Protein AF-0000000084721283 (afdb_homodimer)

Sequence (376 aa):
MDTRGAIIDHAVRLFAARGYDAIGVQEICEAAGITKPTLYHHFGNKRGLFEALIQERCQPFLETLRRAADYAGDLPRSLQQVTLAYFEFARREPILYRLLLMFWFMRPSDEAFQRVADFNEKQHQFLVEMFREAQKGHGNMKGRQQAQAATLLGTINTYIVMSLNGHVELNEHLAHQAMHQFSHGIYSMDTRGAIIDHAVRLFAARGYDAIGVQEICEAAGITKPTLYHHFGNKRGLFEALIQERCQPFLETLRRAADYAGDLPRSLQQVTLAYFEFARREPILYRLLLMFWFMRPSDEAFQRVADFNEKQHQFLVEMFREAQKGHGNMKGRQQAQAATLLGTINTYIVMSLNGHVELNEHLAHQAMHQFSHGIYS

Structure (mmCIF, N/CA/C/O backbone):
data_AF-0000000084721283-model_v1
#
loop_
_entity.id
_ent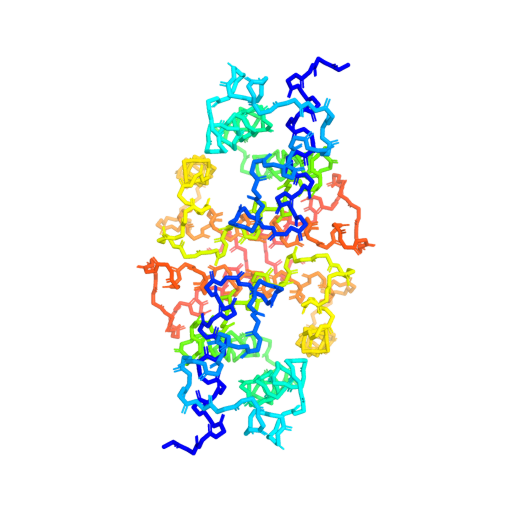ity.type
_entity.pdbx_description
1 polymer 'Transcriptional regulator, TetR family'
#
loop_
_atom_site.group_PDB
_atom_site.id
_atom_site.type_symbol
_atom_site.label_atom_id
_atom_site.label_alt_id
_atom_site.label_comp_id
_atom_site.label_asym_id
_atom_site.label_entity_id
_atom_site.label_seq_id
_atom_site.pdbx_PDB_ins_code
_atom_site.Cartn_x
_atom_site.Cartn_y
_atom_site.Cartn_z
_atom_site.occupancy
_atom_site.B_iso_or_equiv
_atom_site.auth_seq_id
_atom_site.auth_comp_id
_atom_site.auth_asym_id
_atom_site.auth_atom_id
_atom_site.pdbx_PDB_model_num
ATOM 1 N N . MET A 1 1 ? -23.656 22.531 -3.781 1 60.75 1 MET A N 1
ATOM 2 C CA . MET A 1 1 ? -23 21.781 -2.721 1 60.75 1 MET A CA 1
ATOM 3 C C . MET A 1 1 ? -23.109 22.5 -1.383 1 60.75 1 MET A C 1
ATOM 5 O O . MET A 1 1 ? -22.906 23.719 -1.31 1 60.75 1 MET A O 1
ATOM 9 N N . ASP A 1 2 ? -23.719 21.828 -0.455 1 83.88 2 ASP A N 1
ATOM 10 C CA . ASP A 1 2 ? -23.875 22.5 0.83 1 83.88 2 ASP A CA 1
ATOM 11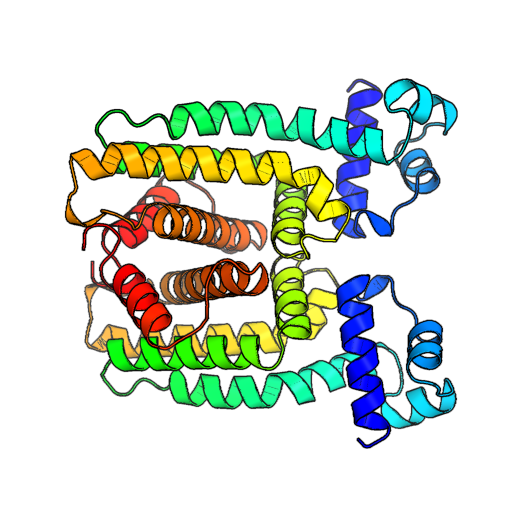 C C . ASP A 1 2 ? -22.516 22.719 1.501 1 83.88 2 ASP A C 1
ATOM 13 O O . ASP A 1 2 ? -21.5 22.156 1.083 1 83.88 2 ASP A O 1
ATOM 17 N N . THR A 1 3 ? -22.359 23.75 2.275 1 87.44 3 THR A N 1
ATOM 18 C CA . THR A 1 3 ? -21.156 24.219 2.961 1 87.44 3 THR A CA 1
ATOM 19 C C . THR A 1 3 ? -20.422 23.031 3.594 1 87.44 3 THR A C 1
ATOM 21 O O . THR A 1 3 ? -19.203 22.938 3.479 1 87.44 3 THR A O 1
ATOM 24 N N . ARG A 1 4 ? -21.156 22.141 4.07 1 91.12 4 ARG A N 1
ATOM 25 C CA . ARG A 1 4 ? -20.562 20.984 4.742 1 91.12 4 ARG A CA 1
ATOM 26 C C . ARG A 1 4 ? -19.828 20.094 3.752 1 91.12 4 ARG A C 1
ATOM 28 O O . ARG A 1 4 ? -18.672 19.719 3.988 1 91.12 4 ARG A O 1
ATOM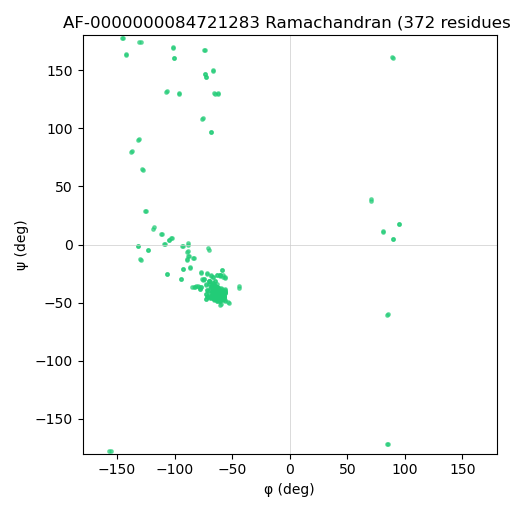 35 N N . GLY A 1 5 ? -20.453 19.828 2.645 1 91.62 5 GLY A N 1
ATOM 36 C CA . GLY A 1 5 ? -19.844 19.016 1.599 1 91.62 5 GLY A CA 1
ATOM 37 C C . GLY A 1 5 ? -18.625 19.656 0.984 1 91.62 5 GLY A C 1
ATOM 38 O O . GLY A 1 5 ? -17.641 18.984 0.693 1 91.62 5 GLY A O 1
ATOM 39 N N . ALA A 1 6 ? -18.688 20.906 0.88 1 92.25 6 ALA A N 1
ATOM 40 C CA . ALA A 1 6 ? -17.562 21.641 0.317 1 92.25 6 ALA A CA 1
ATOM 41 C C . ALA A 1 6 ? -16.344 21.578 1.239 1 92.25 6 ALA A C 1
ATOM 43 O O . ALA A 1 6 ? -15.219 21.438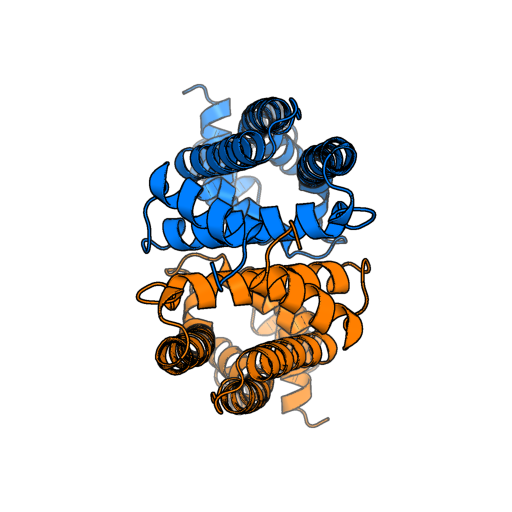 0.775 1 92.25 6 ALA A O 1
ATOM 44 N N . ILE A 1 7 ? -16.609 21.688 2.512 1 94.88 7 ILE A N 1
ATOM 45 C CA . ILE A 1 7 ? -15.531 21.609 3.49 1 94.88 7 ILE A CA 1
ATOM 46 C C . ILE A 1 7 ? -14.867 20.234 3.424 1 94.88 7 ILE A C 1
ATOM 48 O O . ILE A 1 7 ? -13.633 20.141 3.396 1 94.88 7 ILE A O 1
ATOM 52 N N . ILE A 1 8 ? -15.703 19.266 3.301 1 95.06 8 ILE A N 1
ATOM 53 C CA . ILE A 1 8 ? -15.195 17.891 3.24 1 95.06 8 ILE A CA 1
ATOM 54 C C . ILE A 1 8 ? -14.367 17.703 1.974 1 95.06 8 ILE A C 1
ATOM 56 O O . ILE A 1 8 ? -13.281 17.125 2.016 1 95.06 8 ILE A O 1
ATOM 60 N N . ASP A 1 9 ? -14.82 18.266 0.903 1 94.44 9 ASP A N 1
ATOM 61 C CA . ASP A 1 9 ? -14.117 18.156 -0.372 1 94.44 9 ASP A CA 1
ATOM 62 C C . ASP A 1 9 ? -12.742 18.812 -0.305 1 94.44 9 ASP A C 1
ATOM 64 O O . ASP A 1 9 ? -11.75 18.234 -0.775 1 94.44 9 ASP A O 1
ATOM 68 N N . HIS A 1 10 ? -12.68 19.891 0.31 1 94.94 10 HIS A N 1
ATOM 69 C CA . HIS A 1 10 ? -11.414 20.594 0.45 1 94.94 10 HIS A CA 1
ATOM 70 C C . HIS A 1 10 ? -10.484 19.875 1.416 1 94.94 10 HIS A C 1
ATOM 72 O O . HIS A 1 10 ? -9.273 19.781 1.179 1 94.94 10 HIS A O 1
ATOM 78 N N . ALA A 1 11 ? -11.07 19.359 2.459 1 95.06 11 ALA A N 1
ATOM 79 C CA . ALA A 1 11 ? -10.281 18.672 3.467 1 95.06 11 ALA A CA 1
ATOM 80 C C . ALA A 1 11 ? -9.609 17.422 2.877 1 95.06 11 ALA A C 1
ATOM 82 O O . ALA A 1 11 ? -8.422 17.188 3.105 1 95.06 11 ALA A O 1
ATOM 83 N N . VAL A 1 12 ? -10.352 16.688 2.076 1 94.12 12 VAL A N 1
ATOM 84 C CA . VAL A 1 12 ? -9.805 15.469 1.495 1 94.12 12 VAL A CA 1
ATOM 85 C C . VAL A 1 12 ? -8.609 15.805 0.61 1 94.12 12 VAL A C 1
ATOM 87 O O . VAL A 1 12 ? -7.578 15.125 0.663 1 94.12 12 VAL A O 1
ATOM 90 N N . ARG A 1 13 ? -8.727 16.828 -0.12 1 93 13 ARG A N 1
ATOM 91 C CA . ARG A 1 13 ? -7.66 17.234 -1.025 1 93 13 ARG A CA 1
ATOM 92 C C . ARG A 1 13 ? -6.422 17.672 -0.248 1 93 13 ARG A C 1
ATOM 94 O O . ARG A 1 13 ? -5.297 17.328 -0.616 1 93 13 ARG A O 1
ATOM 101 N N . LEU A 1 14 ? -6.66 18.328 0.809 1 91.81 14 LEU A N 1
ATOM 102 C CA . LEU A 1 14 ? -5.551 18.812 1.627 1 91.81 14 LEU A CA 1
ATOM 103 C C . LEU A 1 14 ? -4.879 17.656 2.359 1 91.81 14 LEU A C 1
ATOM 105 O O . LEU A 1 14 ? -3.65 17.531 2.359 1 91.81 14 LEU A O 1
ATOM 109 N N . PHE A 1 15 ? -5.664 16.781 2.943 1 90.12 15 PHE A N 1
ATOM 110 C CA . PHE A 1 15 ? -5.117 15.617 3.637 1 90.12 15 PHE A CA 1
ATOM 111 C C . PHE A 1 15 ? -4.344 14.727 2.672 1 90.12 15 PHE A C 1
ATOM 113 O O . PHE A 1 15 ? -3.295 14.188 3.025 1 90.12 15 PHE A O 1
ATOM 120 N N . ALA A 1 16 ? -4.867 14.633 1.494 1 87.81 16 ALA A N 1
ATOM 121 C CA . ALA A 1 16 ? -4.227 13.789 0.491 1 87.81 16 ALA A CA 1
ATOM 122 C C . ALA A 1 16 ? -2.902 14.391 0.028 1 87.81 16 ALA A C 1
ATOM 124 O O . ALA A 1 16 ? -1.956 13.664 -0.282 1 87.81 16 ALA A O 1
ATOM 125 N N . ALA A 1 17 ? -2.834 15.633 0.031 1 83.12 17 ALA A N 1
ATOM 126 C CA . ALA A 1 17 ? -1.668 16.328 -0.504 1 83.12 17 ALA A CA 1
ATOM 127 C C . ALA A 1 17 ? -0.538 16.375 0.521 1 83.12 17 ALA A C 1
ATOM 129 O O . ALA A 1 17 ? 0.633 16.219 0.169 1 83.12 17 ALA A O 1
ATOM 130 N N . ARG A 1 18 ? -0.905 16.516 1.824 1 80.12 18 ARG A N 1
ATOM 131 C CA . ARG A 1 18 ? 0.162 16.828 2.773 1 80.12 18 ARG A CA 1
ATOM 132 C C . ARG A 1 18 ? 0.086 15.906 3.99 1 80.12 18 ARG A C 1
ATOM 134 O O . ARG A 1 18 ? 0.969 15.93 4.848 1 80.12 18 ARG A O 1
ATOM 141 N N . GLY A 1 19 ? -0.908 15.07 3.953 1 81.44 19 GLY A N 1
ATOM 142 C CA . GLY A 1 19 ? -1.086 14.195 5.105 1 81.44 19 GLY A CA 1
ATOM 143 C C . GLY A 1 19 ? -1.965 14.805 6.18 1 81.44 19 GLY A C 1
ATOM 144 O O . GLY A 1 19 ? -2.076 16.031 6.281 1 81.44 19 GLY A O 1
ATOM 145 N N . TYR A 1 20 ? -2.49 14.016 7.051 1 84.88 20 TYR A N 1
ATOM 146 C CA . TYR A 1 20 ? -3.418 14.43 8.102 1 84.88 20 TYR A CA 1
ATOM 147 C C . TYR A 1 20 ? -2.719 15.305 9.133 1 84.88 20 TYR A C 1
ATOM 149 O O . TYR A 1 20 ? -3.238 16.359 9.523 1 84.88 20 TYR A O 1
ATOM 157 N N . ASP A 1 21 ? -1.569 14.875 9.516 1 81.75 21 ASP A N 1
ATOM 158 C CA . ASP A 1 21 ? -0.883 15.539 10.625 1 81.75 21 ASP A CA 1
ATOM 159 C C . ASP A 1 21 ? -0.354 16.906 10.203 1 81.75 21 ASP A C 1
ATOM 161 O O . ASP A 1 21 ? -0.283 17.828 11.016 1 81.75 21 ASP A O 1
ATOM 165 N N . ALA A 1 22 ? -0.115 17.094 8.992 1 80.19 22 ALA A N 1
ATOM 166 C CA . ALA A 1 22 ? 0.559 18.297 8.508 1 80.19 22 ALA A CA 1
ATOM 167 C C . ALA A 1 22 ? -0.439 19.422 8.258 1 80.19 22 ALA A C 1
ATOM 169 O O . ALA A 1 22 ? -0.057 20.594 8.18 1 80.19 22 ALA A O 1
ATOM 170 N N . ILE A 1 23 ? -1.662 19.062 8.125 1 87.19 23 ILE A N 1
ATOM 171 C CA . ILE A 1 23 ? -2.664 20.062 7.77 1 87.19 23 ILE A CA 1
ATOM 172 C C . ILE A 1 23 ? -3.359 20.562 9.031 1 87.19 23 ILE A C 1
ATOM 174 O O . ILE A 1 23 ? -3.787 19.766 9.875 1 87.19 23 ILE A O 1
ATOM 178 N N . GLY A 1 24 ? -3.408 21.891 9.117 1 91 24 GLY A N 1
ATOM 179 C CA . GLY A 1 24 ? -4.098 22.5 10.25 1 91 24 GLY A CA 1
ATOM 180 C C . GLY A 1 24 ? -5.488 23 9.906 1 91 24 GLY A C 1
ATOM 181 O O . GLY A 1 24 ? -5.863 23.031 8.734 1 91 24 GLY A O 1
ATOM 182 N N . VAL A 1 25 ? -6.234 23.359 10.953 1 94.69 25 VAL A N 1
ATOM 183 C CA . VAL A 1 25 ? -7.605 23.844 10.812 1 94.69 25 VAL A CA 1
ATOM 184 C C . VAL A 1 25 ? -7.617 25.141 10.008 1 94.69 25 VAL A C 1
ATOM 186 O O . VAL A 1 25 ? -8.492 25.344 9.156 1 94.69 25 VAL A O 1
ATOM 189 N N . GLN A 1 26 ? -6.676 25.969 10.211 1 95.62 26 GLN A N 1
ATOM 190 C CA . GLN A 1 26 ? -6.609 27.25 9.516 1 95.62 26 GLN A CA 1
ATOM 191 C C . GLN A 1 26 ? -6.477 27.062 8.008 1 95.62 26 GLN A C 1
ATOM 193 O O . GLN A 1 26 ? -7.145 27.734 7.23 1 95.62 26 GLN A O 1
ATOM 198 N N . GLU A 1 27 ? -5.691 26.203 7.609 1 94.81 27 GLU A N 1
ATOM 199 C CA . GLU A 1 27 ? -5.477 25.922 6.191 1 94.81 27 GLU A CA 1
ATOM 200 C C . GLU A 1 27 ? -6.746 25.391 5.535 1 94.81 27 GLU A C 1
ATOM 202 O O . GLU A 1 27 ? -7.059 25.734 4.395 1 94.81 27 GLU A O 1
ATOM 207 N N . ILE A 1 28 ? -7.422 24.547 6.254 1 95.94 28 ILE A N 1
ATOM 208 C CA . ILE A 1 28 ? -8.672 23.984 5.746 1 95.94 28 ILE A CA 1
ATOM 209 C C . ILE A 1 28 ? -9.695 25.094 5.57 1 95.94 28 ILE A C 1
ATOM 211 O O . ILE A 1 28 ? -10.367 25.172 4.539 1 95.94 28 ILE A O 1
ATOM 215 N N . CYS A 1 29 ? -9.766 25.969 6.512 1 96.88 29 CYS A N 1
ATOM 216 C CA . CYS A 1 29 ? -10.695 27.078 6.461 1 96.88 29 CYS A CA 1
ATOM 217 C C . CYS A 1 29 ? -10.391 28 5.289 1 96.88 29 CYS A C 1
ATOM 219 O O . CYS A 1 29 ? -11.297 28.422 4.562 1 96.88 29 CYS A O 1
ATOM 221 N N . GLU A 1 30 ? -9.164 28.266 5.102 1 96.81 30 GLU A N 1
ATOM 222 C CA . GLU A 1 30 ? -8.734 29.125 4.004 1 96.81 30 GLU A CA 1
ATOM 223 C C . GLU A 1 30 ? -9.094 28.516 2.654 1 96.81 30 GLU A C 1
ATOM 225 O O . GLU A 1 30 ? -9.609 29.203 1.772 1 96.81 30 GLU A O 1
ATOM 230 N N . ALA A 1 31 ? -8.898 27.312 2.518 1 94.5 31 ALA A N 1
ATOM 231 C CA . ALA A 1 31 ? -9.18 26.625 1.261 1 94.5 31 ALA A CA 1
ATOM 232 C C . ALA A 1 31 ? -10.68 26.578 0.985 1 94.5 31 ALA A C 1
ATOM 234 O O . ALA A 1 31 ? -11.109 26.672 -0.167 1 94.5 31 ALA A O 1
ATOM 235 N N . ALA A 1 32 ? -11.422 26.406 2.045 1 95.25 32 ALA A N 1
ATOM 236 C CA . ALA A 1 32 ? -12.867 26.25 1.907 1 95.25 32 ALA A CA 1
ATOM 237 C C . ALA A 1 32 ? -13.57 27.594 1.934 1 95.25 32 ALA A C 1
ATOM 239 O O . ALA A 1 32 ? -14.781 27.672 1.698 1 95.25 32 ALA A O 1
ATOM 240 N N . GLY A 1 33 ? -12.859 28.641 2.264 1 96 33 GLY A N 1
ATOM 241 C CA . GLY A 1 33 ? -13.438 29.969 2.32 1 96 33 GLY A CA 1
ATOM 242 C C . GLY A 1 33 ? -14.391 30.156 3.488 1 96 33 GLY A C 1
ATOM 243 O O . GLY A 1 33 ? -15.445 30.766 3.342 1 96 33 GLY A O 1
ATOM 244 N N . ILE A 1 34 ? -14.016 29.547 4.602 1 96.19 34 ILE A N 1
ATOM 245 C CA . ILE A 1 34 ? -14.867 29.656 5.785 1 96.19 34 ILE A CA 1
ATOM 246 C C . ILE A 1 34 ? -14.023 30.094 6.984 1 96.19 34 ILE A C 1
ATOM 248 O O . ILE A 1 34 ? -12.797 30.156 6.898 1 96.19 34 ILE A O 1
ATOM 252 N N . THR A 1 35 ? -14.773 30.328 8.078 1 95.62 35 THR A N 1
ATOM 253 C CA . THR A 1 35 ? -14.102 30.719 9.32 1 95.62 35 THR A CA 1
ATOM 254 C C . THR A 1 35 ? -13.969 29.516 10.258 1 95.62 35 THR A C 1
ATOM 256 O O . THR A 1 35 ? -14.664 28.516 10.086 1 95.62 35 THR A O 1
ATOM 259 N N . LYS A 1 36 ? -13.055 29.594 11.234 1 96.06 36 LYS A N 1
ATOM 260 C CA . LYS A 1 36 ? -12.859 28.547 12.219 1 96.06 36 LYS A CA 1
ATOM 261 C C . LYS A 1 36 ? -14.156 28.25 12.977 1 96.06 36 LYS A C 1
ATOM 263 O O . LYS A 1 36 ? -14.531 27.094 13.156 1 96.06 36 LYS A O 1
ATOM 268 N N . PRO A 1 37 ? -14.867 29.266 13.398 1 96 37 PRO A N 1
ATOM 269 C CA . PRO A 1 37 ? -16.141 29.016 14.086 1 96 37 PRO A CA 1
ATOM 270 C C . PRO A 1 37 ? -17.125 28.234 13.234 1 96 37 PRO A C 1
ATOM 272 O O . PRO A 1 37 ? -17.828 27.359 13.742 1 96 37 PRO A O 1
ATOM 275 N N . THR A 1 38 ? -17.141 28.516 12.008 1 95.5 38 THR A N 1
ATOM 276 C CA . THR A 1 38 ? -18.016 27.797 11.094 1 95.5 38 THR A CA 1
ATOM 277 C C . THR A 1 38 ? -17.641 26.312 11.047 1 95.5 38 THR A C 1
ATOM 279 O O . THR A 1 38 ? -18.5 25.438 11.109 1 95.5 38 THR A O 1
ATOM 282 N N . LEU A 1 39 ? -16.281 26.031 10.93 1 96.5 39 LEU A N 1
ATOM 283 C CA . LEU A 1 39 ? -15.812 24.641 10.914 1 96.5 39 LEU A CA 1
ATOM 284 C C . LEU A 1 39 ? -16.172 23.938 12.219 1 96.5 39 LEU A C 1
ATOM 286 O O . LEU A 1 39 ? -16.641 22.797 12.195 1 96.5 39 LEU A O 1
ATOM 290 N N . TYR A 1 40 ? -15.969 24.688 13.312 1 96.25 40 TYR A N 1
ATOM 291 C CA . TYR A 1 40 ? -16.203 24.078 14.625 1 96.25 40 TYR A CA 1
ATOM 292 C C . TYR A 1 40 ? -17.703 23.828 14.836 1 96.25 40 TYR A C 1
ATOM 294 O O . TYR A 1 40 ? -18.078 22.875 15.516 1 96.25 40 TYR A O 1
ATOM 302 N N . HIS A 1 41 ? -18.5 24.609 14.297 1 95.81 41 HIS A N 1
ATOM 303 C CA . HIS A 1 41 ? -19.938 24.422 14.367 1 95.81 41 HIS A CA 1
ATOM 304 C C . HIS A 1 41 ? -20.359 23.141 13.664 1 95.81 41 HIS A C 1
ATOM 306 O O . HIS A 1 41 ? -21.172 22.375 14.18 1 95.81 41 HIS A O 1
ATOM 312 N N . HIS A 1 42 ? -19.734 22.906 12.562 1 95.44 42 HIS A N 1
ATOM 313 C CA . HIS A 1 42 ? -20.125 21.766 11.75 1 95.44 42 HIS A CA 1
ATOM 314 C C . HIS A 1 42 ? -19.469 20.484 12.242 1 95.44 42 HIS A C 1
ATOM 316 O O . HIS A 1 42 ? -20.078 19.406 12.188 1 95.44 42 HIS A O 1
ATOM 322 N N . PHE A 1 43 ? -18.125 20.594 12.727 1 96.94 43 PHE A N 1
ATOM 323 C CA . PHE A 1 43 ? -17.359 19.375 12.906 1 96.94 43 PHE A CA 1
ATOM 324 C C . PHE A 1 43 ? -16.719 19.328 14.289 1 96.94 43 PHE A C 1
ATOM 326 O O . PHE A 1 43 ? -16.188 18.297 14.703 1 96.94 43 PHE A O 1
ATOM 333 N N . GLY A 1 44 ? -16.719 20.453 15.008 1 95.69 44 GLY A N 1
ATOM 334 C CA . GLY A 1 44 ? -16.078 20.547 16.312 1 95.69 44 GLY A CA 1
ATOM 335 C C . GLY A 1 44 ? -14.586 20.844 16.219 1 95.69 44 GLY A C 1
ATOM 336 O O . GLY A 1 44 ? -14.117 21.828 16.797 1 95.69 44 GLY A O 1
ATOM 337 N N . ASN A 1 45 ? -13.828 19.969 15.586 1 94.75 45 ASN A N 1
ATOM 338 C CA . ASN A 1 45 ? -12.391 20.078 15.414 1 94.75 45 ASN A CA 1
ATOM 339 C C . ASN A 1 45 ? -11.898 19.297 14.195 1 94.75 45 ASN A C 1
ATOM 341 O O . ASN A 1 45 ? -12.711 18.797 13.414 1 94.75 45 ASN A O 1
ATOM 345 N N . LYS A 1 46 ? -10.648 19.312 14.023 1 94.12 46 LYS A N 1
ATOM 346 C CA . LYS A 1 46 ? -10.055 18.609 12.883 1 94.12 46 LYS A CA 1
ATOM 347 C C . LYS A 1 46 ? -10.391 17.125 12.914 1 94.12 46 LYS A C 1
ATOM 349 O O . LYS A 1 46 ? -10.695 16.531 11.875 1 94.12 46 LYS A O 1
ATOM 354 N N . ARG A 1 47 ? -10.297 16.578 14.086 1 93.56 47 ARG A N 1
ATOM 355 C CA . ARG A 1 47 ? -10.633 15.164 14.25 1 93.56 47 ARG A CA 1
ATOM 356 C C . ARG A 1 47 ? -12.078 14.891 13.852 1 93.56 47 ARG A C 1
ATOM 358 O O . ARG A 1 47 ? -12.352 13.93 13.125 1 93.56 47 ARG A O 1
ATOM 365 N N . GLY A 1 48 ? -12.891 15.672 14.281 1 95 48 GLY A N 1
ATOM 366 C CA . GLY A 1 48 ? -14.297 15.539 13.922 1 95 48 GLY A CA 1
ATOM 367 C C . GLY A 1 48 ? -14.547 15.672 12.43 1 95 48 GLY A C 1
ATOM 368 O O . GLY A 1 48 ? -15.391 14.977 11.867 1 95 48 GLY A O 1
ATOM 369 N N . LEU A 1 49 ? -13.883 16.625 11.805 1 95.81 49 LEU A N 1
ATOM 370 C CA . LEU A 1 49 ? -13.977 16.797 10.359 1 95.81 49 LEU A CA 1
ATOM 371 C C . LEU A 1 49 ? -13.531 15.523 9.633 1 95.81 49 LEU A C 1
ATOM 373 O O . LEU A 1 49 ? -14.203 15.062 8.719 1 95.81 49 LEU A O 1
ATOM 377 N N . PHE A 1 50 ? -12.484 14.984 10.086 1 94.44 50 PHE A N 1
ATOM 378 C CA . PHE A 1 50 ? -11.953 13.789 9.445 1 94.44 50 PHE A CA 1
ATOM 379 C C . PHE A 1 50 ? -12.898 12.609 9.617 1 94.44 50 PHE A C 1
ATOM 381 O O . PHE A 1 50 ? -13.148 11.867 8.672 1 94.44 50 PHE A O 1
ATOM 388 N N . GLU A 1 51 ? -13.422 12.453 10.781 1 93.75 51 GLU A N 1
ATOM 389 C CA . GLU A 1 51 ? -14.367 11.375 11.055 1 93.75 51 GLU A CA 1
ATOM 390 C C . GLU A 1 51 ? -15.625 11.516 10.203 1 93.75 51 GLU A C 1
ATOM 392 O O . GLU A 1 51 ? -16.141 10.523 9.688 1 93.75 51 GLU A O 1
ATOM 397 N N . ALA A 1 52 ? -16.047 12.688 10.078 1 94.56 52 ALA A N 1
ATOM 398 C CA . ALA A 1 52 ? -17.203 12.953 9.234 1 94.56 52 ALA A CA 1
ATOM 399 C C . ALA A 1 52 ? -16.922 12.617 7.777 1 94.56 52 ALA A C 1
ATOM 401 O O . ALA A 1 52 ? -17.766 12.047 7.082 1 94.56 52 ALA A O 1
ATOM 402 N N . LEU A 1 53 ? -15.781 13.016 7.34 1 95.19 53 LEU A N 1
ATOM 403 C CA . LEU A 1 53 ? -15.336 12.719 5.984 1 95.19 53 LEU A CA 1
ATOM 404 C C . LEU A 1 53 ? -15.359 11.211 5.723 1 95.19 53 LEU A C 1
ATOM 406 O O . LEU A 1 53 ? -15.938 10.766 4.734 1 95.19 53 LEU A O 1
ATOM 410 N N . ILE A 1 54 ? -14.812 10.445 6.617 1 93.94 54 ILE A N 1
ATOM 411 C CA . ILE A 1 54 ? -14.734 8.992 6.473 1 93.94 54 ILE A CA 1
ATOM 412 C C . ILE A 1 54 ? -16.141 8.406 6.5 1 93.94 54 ILE A C 1
ATOM 414 O O . ILE A 1 54 ? -16.5 7.582 5.648 1 93.94 54 ILE A O 1
ATOM 418 N N . GLN A 1 55 ? -16.875 8.836 7.414 1 93.06 55 GLN A N 1
ATOM 419 C CA . GLN A 1 55 ? -18.234 8.32 7.547 1 93.06 55 GLN A CA 1
ATOM 420 C C . GLN A 1 55 ? -19.062 8.609 6.297 1 93.06 55 GLN A C 1
ATOM 422 O O . GLN A 1 55 ? -19.719 7.719 5.754 1 93.06 55 GLN A O 1
ATOM 427 N N . GLU A 1 56 ? -18.984 9.758 5.809 1 93.69 56 GLU A N 1
ATOM 428 C CA . GLU A 1 56 ? -19.844 10.195 4.707 1 93.69 56 GLU A CA 1
ATOM 429 C C . GLU A 1 56 ? -19.344 9.625 3.375 1 93.69 56 GLU A C 1
ATOM 431 O O . GLU A 1 56 ? -20.156 9.273 2.516 1 93.69 56 GLU A O 1
ATOM 436 N N . ARG A 1 57 ? -18.078 9.578 3.232 1 95.19 57 ARG A N 1
ATOM 437 C CA . ARG A 1 57 ? -17.547 9.195 1.927 1 95.19 57 ARG A CA 1
ATOM 438 C C . ARG A 1 57 ? -17.297 7.695 1.851 1 95.19 57 ARG A C 1
ATOM 440 O O . ARG A 1 57 ? -17.312 7.113 0.763 1 95.19 57 ARG A O 1
ATOM 447 N N . CYS A 1 58 ? -17.156 7 3.014 1 96.88 58 CYS A N 1
ATOM 448 C CA . CYS A 1 58 ? -16.766 5.594 2.99 1 96.88 58 CYS A CA 1
ATOM 449 C C . CYS A 1 58 ? -17.953 4.691 3.338 1 96.88 58 CYS A C 1
ATOM 451 O O . CYS A 1 58 ? -17.984 3.529 2.936 1 96.88 58 CYS A O 1
ATOM 453 N N . GLN A 1 59 ? -18.906 5.172 4.051 1 95.69 59 GLN A N 1
ATOM 454 C CA . GLN A 1 59 ? -20 4.34 4.531 1 95.69 59 GLN A CA 1
ATOM 455 C C . GLN A 1 59 ? -20.797 3.742 3.369 1 95.69 59 GLN A C 1
ATOM 457 O O . GLN A 1 59 ? -21.141 2.561 3.387 1 95.69 59 GLN A O 1
ATOM 462 N N . PRO A 1 60 ? -21.125 4.586 2.344 1 96.81 60 PRO A N 1
ATOM 463 C CA . PRO A 1 60 ? -21.828 3.992 1.208 1 96.81 60 PRO A CA 1
ATOM 464 C C . PRO A 1 60 ? -21.062 2.844 0.564 1 96.81 60 PRO A C 1
ATOM 466 O O . PRO A 1 60 ? -21.656 1.844 0.158 1 96.81 60 PRO A O 1
ATOM 469 N N . PHE A 1 61 ? -19.766 2.979 0.441 1 98.31 61 PHE A N 1
ATOM 470 C CA . PHE A 1 61 ? -18.922 1.916 -0.08 1 98.31 61 PHE A CA 1
ATOM 471 C C . PHE A 1 61 ? -19 0.674 0.799 1 98.31 61 PHE A C 1
ATOM 473 O O . PHE A 1 61 ? -19.125 -0.444 0.293 1 98.31 61 PHE A O 1
ATOM 480 N N . LEU A 1 62 ? -18.984 0.831 2.135 1 98.19 62 LEU A N 1
ATOM 481 C CA . LEU A 1 62 ? -19.047 -0.297 3.059 1 98.19 62 LEU A CA 1
ATOM 482 C C . LEU A 1 62 ? -20.359 -1.068 2.889 1 98.19 62 LEU A C 1
ATOM 484 O O . LEU A 1 62 ? -20.359 -2.299 2.957 1 98.19 62 LEU A O 1
ATOM 488 N N . GLU A 1 63 ? -21.391 -0.358 2.656 1 97.94 63 GLU A N 1
ATOM 489 C CA . GLU A 1 63 ? -22.688 -1.007 2.449 1 97.94 63 GLU A CA 1
ATOM 490 C C . GLU A 1 63 ? -22.688 -1.83 1.164 1 97.94 63 GLU A C 1
ATOM 492 O O . GLU A 1 63 ? -23.203 -2.953 1.143 1 97.94 63 GLU A O 1
ATOM 497 N N . THR A 1 64 ? -22.125 -1.255 0.121 1 98.25 64 THR A N 1
ATOM 498 C CA . THR A 1 64 ? -22 -1.968 -1.146 1 98.25 64 THR A CA 1
ATOM 499 C C . THR A 1 64 ? -21.125 -3.205 -0.988 1 98.25 64 THR A C 1
ATOM 501 O O . THR A 1 64 ? -21.469 -4.281 -1.49 1 98.25 64 THR A O 1
ATOM 504 N N . LEU A 1 65 ? -20.062 -3.049 -0.236 1 98.75 65 LEU A N 1
ATOM 505 C CA . LEU A 1 65 ? -19.109 -4.145 -0.026 1 98.75 65 LEU A CA 1
ATOM 506 C C . LEU A 1 65 ? -19.766 -5.266 0.783 1 98.75 65 LEU A C 1
ATOM 508 O O . LEU A 1 65 ? -19.578 -6.445 0.475 1 98.75 65 LEU A O 1
ATOM 512 N N . ARG A 1 66 ? -20.469 -4.859 1.766 1 98.38 66 ARG A N 1
ATOM 513 C CA . ARG A 1 66 ? -21.156 -5.844 2.592 1 98.38 66 ARG A CA 1
ATOM 514 C C . ARG A 1 66 ? -22.094 -6.707 1.749 1 98.38 66 ARG A C 1
ATOM 516 O O . ARG A 1 66 ? -22.109 -7.934 1.89 1 98.38 66 ARG A O 1
ATOM 523 N N . ARG A 1 67 ? -22.828 -6.105 0.882 1 98.12 67 ARG A N 1
ATOM 524 C CA . ARG A 1 67 ? -23.734 -6.832 0.01 1 98.12 67 ARG A CA 1
ATOM 525 C C . ARG A 1 67 ? -22.984 -7.711 -0.976 1 98.12 67 ARG A C 1
ATOM 527 O O . ARG A 1 67 ? -23.359 -8.859 -1.212 1 98.12 67 ARG A O 1
ATOM 534 N N . ALA A 1 68 ? -21.906 -7.172 -1.533 1 98.19 68 ALA A N 1
ATOM 535 C CA . ALA A 1 68 ? -21.094 -7.898 -2.51 1 98.19 68 ALA A CA 1
ATOM 536 C C . ALA A 1 68 ? -20.453 -9.125 -1.876 1 98.19 68 ALA A C 1
ATOM 538 O O . ALA A 1 68 ? -20.297 -10.164 -2.525 1 98.19 68 ALA A O 1
ATOM 539 N N . ALA A 1 69 ? -20.062 -9 -0.593 1 98.12 69 ALA A N 1
ATOM 540 C CA . ALA A 1 69 ? -19.344 -10.047 0.111 1 98.12 69 ALA A CA 1
ATOM 541 C C . ALA A 1 69 ? -20.297 -11.031 0.772 1 98.12 69 ALA A C 1
ATOM 543 O O . ALA A 1 69 ? -19.859 -12.031 1.354 1 98.12 69 ALA A O 1
ATOM 544 N N . ASP A 1 70 ? -21.578 -10.703 0.702 1 96.31 70 ASP A N 1
ATOM 545 C CA . ASP A 1 70 ? -22.562 -11.641 1.232 1 96.31 70 ASP A CA 1
ATOM 546 C C . ASP A 1 70 ? -22.641 -12.906 0.374 1 96.31 70 ASP A C 1
ATOM 548 O O . ASP A 1 70 ? -23.297 -12.914 -0.665 1 96.31 70 ASP A O 1
ATOM 552 N N . TYR A 1 71 ? -21.938 -13.922 0.814 1 93.5 71 TYR A N 1
ATOM 553 C CA . TYR A 1 71 ? -21.734 -15.141 0.034 1 93.5 71 TYR A CA 1
ATOM 554 C C . TYR A 1 71 ? -23.047 -15.844 -0.232 1 93.5 71 TYR A C 1
ATOM 556 O O . TYR A 1 71 ? -23.828 -16.094 0.694 1 93.5 71 TYR A O 1
ATOM 564 N N . ALA A 1 72 ? -23.25 -16.172 -1.486 1 91.31 72 ALA A N 1
ATOM 565 C CA . ALA A 1 72 ? -24.484 -16.812 -1.892 1 91.31 72 ALA A CA 1
ATOM 566 C C . ALA A 1 72 ? -24.219 -18.109 -2.639 1 91.31 72 ALA A C 1
ATOM 568 O O . ALA A 1 72 ? -24.922 -18.469 -3.582 1 91.31 72 ALA A O 1
ATOM 569 N N . GLY A 1 73 ? -23.156 -18.781 -2.385 1 92.62 73 GLY A N 1
ATOM 570 C CA . GLY A 1 73 ? -22.891 -20.094 -2.918 1 92.62 73 GLY A CA 1
ATOM 571 C C . GLY A 1 73 ? -22.156 -20.078 -4.246 1 92.62 73 GLY A C 1
ATOM 572 O O . GLY A 1 73 ? -21.969 -21.109 -4.875 1 92.62 73 GLY A O 1
ATOM 573 N N . ASP A 1 74 ? -21.766 -18.906 -4.695 1 94.88 74 ASP A N 1
ATOM 574 C CA . ASP A 1 74 ? -21.047 -18.719 -5.949 1 94.88 74 ASP A CA 1
ATOM 575 C C . ASP A 1 74 ? -19.812 -17.828 -5.746 1 94.88 74 ASP A C 1
ATOM 577 O O . ASP A 1 74 ? -19.906 -16.609 -5.898 1 94.88 74 ASP A O 1
ATOM 581 N N . LEU A 1 75 ? -18.719 -18.453 -5.461 1 94.81 75 LEU A N 1
ATOM 582 C CA . LEU A 1 75 ? -17.531 -17.703 -5.066 1 94.81 75 LEU A CA 1
ATOM 583 C C . LEU A 1 75 ? -17.031 -16.844 -6.215 1 94.81 75 LEU A C 1
ATOM 585 O O . LEU A 1 75 ? -16.719 -15.664 -6.02 1 94.81 75 LEU A O 1
ATOM 589 N N . PRO A 1 76 ? -16.984 -17.359 -7.469 1 95.31 76 PRO A N 1
ATOM 590 C CA . PRO A 1 76 ? -16.578 -16.5 -8.586 1 95.31 76 PRO A CA 1
ATOM 591 C C . PRO A 1 76 ? -17.438 -15.242 -8.703 1 95.31 76 PRO A C 1
ATOM 593 O O . PRO A 1 76 ? -16.906 -14.148 -8.938 1 95.31 76 PRO A O 1
ATOM 596 N N . ARG A 1 77 ? -18.672 -15.359 -8.523 1 96.06 77 ARG A N 1
ATOM 597 C CA . ARG A 1 77 ? -19.562 -14.211 -8.602 1 96.06 77 ARG A CA 1
ATOM 598 C C . ARG A 1 77 ? -19.297 -13.234 -7.457 1 96.06 77 ARG A C 1
ATOM 600 O O . ARG A 1 77 ? -19.234 -12.023 -7.676 1 96.06 77 ARG A O 1
ATOM 607 N N . SER A 1 78 ? -19.125 -13.742 -6.227 1 97.31 78 SER A N 1
ATOM 608 C CA . SER A 1 78 ? -18.828 -12.891 -5.082 1 97.31 78 SER A CA 1
ATOM 609 C C . SER A 1 78 ? -17.516 -12.141 -5.273 1 97.31 78 SER A C 1
ATOM 611 O O . SER A 1 78 ? -17.422 -10.945 -4.984 1 97.31 78 SER A O 1
ATOM 613 N N . LEU A 1 79 ? -16.516 -12.859 -5.773 1 98.12 79 LEU A N 1
ATOM 614 C CA . LEU A 1 79 ? -15.227 -12.242 -6.023 1 98.12 79 LEU A CA 1
ATOM 615 C C . LEU A 1 79 ? -15.344 -11.109 -7.039 1 98.12 79 LEU A C 1
ATOM 617 O O . LEU A 1 79 ? -14.766 -10.031 -6.852 1 98.12 79 LEU A O 1
ATOM 621 N N . GLN A 1 80 ? -16.094 -11.32 -8.055 1 97.75 80 GLN A N 1
ATOM 622 C CA . GLN A 1 80 ? -16.297 -10.305 -9.078 1 97.75 80 GLN A CA 1
ATOM 623 C C . GLN A 1 80 ? -17.031 -9.086 -8.5 1 97.75 80 GLN A C 1
ATOM 625 O O . GLN A 1 80 ? -16.625 -7.949 -8.742 1 97.75 80 GLN A O 1
ATOM 630 N N . GLN A 1 81 ? -18.078 -9.281 -7.738 1 98.19 81 GLN A N 1
ATOM 631 C CA . GLN A 1 81 ? -18.875 -8.195 -7.164 1 98.19 81 GLN A CA 1
ATOM 632 C C . GLN A 1 81 ? -18.047 -7.383 -6.164 1 98.19 81 GLN A C 1
ATOM 634 O O . GLN A 1 81 ? -18.141 -6.156 -6.125 1 98.19 81 GLN A O 1
ATOM 639 N N . VAL A 1 82 ? -17.281 -8.07 -5.395 1 98.75 82 VAL A N 1
ATOM 640 C CA . VAL A 1 82 ? -16.391 -7.414 -4.441 1 98.75 82 VAL A CA 1
ATOM 641 C C . VAL A 1 82 ? -15.391 -6.539 -5.184 1 98.75 82 VAL A C 1
ATOM 643 O O . VAL A 1 82 ? -15.211 -5.367 -4.848 1 98.75 82 VAL A O 1
ATOM 646 N N . THR A 1 83 ? -14.758 -7.102 -6.207 1 98.81 83 THR A N 1
ATOM 647 C CA . THR A 1 83 ? -13.766 -6.367 -6.984 1 98.81 83 THR A CA 1
ATOM 648 C C . THR A 1 83 ? -14.391 -5.133 -7.625 1 98.81 83 THR A C 1
ATOM 650 O O . THR A 1 83 ? -13.828 -4.035 -7.555 1 98.81 83 THR A O 1
ATOM 653 N N . LEU A 1 84 ? -15.555 -5.281 -8.156 1 98.69 84 LEU A N 1
ATOM 654 C CA . LEU A 1 84 ? -16.234 -4.172 -8.82 1 98.69 84 LEU A CA 1
ATOM 655 C C . LEU A 1 84 ? -16.625 -3.1 -7.812 1 98.69 84 LEU A C 1
ATOM 657 O O . LEU A 1 84 ? -16.625 -1.908 -8.133 1 98.69 84 LEU A O 1
ATOM 661 N N . ALA A 1 85 ? -16.984 -3.51 -6.598 1 98.75 85 ALA A N 1
ATOM 662 C CA . ALA A 1 85 ? -17.297 -2.539 -5.551 1 98.75 85 ALA A CA 1
ATOM 663 C C . ALA A 1 85 ? -16.094 -1.656 -5.25 1 98.75 85 ALA A C 1
ATOM 665 O O . ALA A 1 85 ? -16.219 -0.435 -5.141 1 98.75 85 ALA A O 1
ATOM 666 N N . TYR A 1 86 ? -14.93 -2.234 -5.145 1 98.81 86 TYR A N 1
ATOM 667 C CA . TYR A 1 86 ? -13.711 -1.474 -4.902 1 98.81 86 TYR A CA 1
ATOM 668 C C . TYR A 1 86 ? -13.367 -0.593 -6.098 1 98.81 86 TYR A C 1
ATOM 670 O O . TYR A 1 86 ? -12.984 0.567 -5.934 1 98.81 86 TYR A O 1
ATOM 678 N N . PHE A 1 87 ? -13.5 -1.185 -7.312 1 98.81 87 PHE A N 1
ATOM 679 C CA . PHE A 1 87 ? -13.219 -0.42 -8.523 1 98.81 87 PHE A CA 1
ATOM 680 C C . PHE A 1 87 ? -14.109 0.815 -8.602 1 98.81 87 PHE A C 1
ATOM 682 O O . PHE A 1 87 ? -13.633 1.911 -8.906 1 98.81 87 PHE A O 1
ATOM 689 N N . GLU A 1 88 ? -15.32 0.663 -8.32 1 98.5 88 GLU A N 1
ATOM 690 C CA . GLU A 1 88 ? -16.266 1.779 -8.367 1 98.5 88 GLU A CA 1
ATOM 691 C C . GLU A 1 88 ? -15.922 2.834 -7.316 1 98.5 88 GLU A C 1
ATOM 693 O O . GLU A 1 88 ? -15.977 4.035 -7.598 1 98.5 88 GLU A O 1
ATOM 698 N N . PHE A 1 89 ? -15.609 2.4 -6.164 1 98.62 89 PHE A N 1
ATOM 699 C CA . PHE A 1 89 ? -15.211 3.328 -5.113 1 98.62 89 PHE A CA 1
ATOM 700 C C . PHE A 1 89 ? -13.984 4.129 -5.535 1 98.62 89 PHE A C 1
ATOM 702 O O . PHE A 1 89 ? -13.953 5.352 -5.387 1 98.62 89 PHE A O 1
ATOM 709 N N . ALA A 1 90 ? -13.023 3.461 -6.074 1 98.44 90 ALA A N 1
ATOM 710 C CA . ALA A 1 90 ? -11.797 4.105 -6.52 1 98.44 90 ALA A CA 1
ATOM 711 C C . ALA A 1 90 ? -12.07 5.098 -7.648 1 98.44 90 ALA A C 1
ATOM 713 O O . ALA A 1 90 ? -11.445 6.16 -7.715 1 98.44 90 ALA A O 1
ATOM 714 N N . ARG A 1 91 ? -12.953 4.727 -8.523 1 97.69 91 ARG A N 1
ATOM 715 C CA . ARG A 1 91 ? -13.312 5.609 -9.633 1 97.69 91 ARG A CA 1
ATOM 716 C C . ARG A 1 91 ? -14.023 6.863 -9.125 1 97.69 91 ARG A C 1
ATOM 718 O O . ARG A 1 91 ? -13.742 7.969 -9.586 1 97.69 91 ARG A O 1
ATOM 725 N N . ARG A 1 92 ? -14.844 6.684 -8.188 1 96.56 92 ARG A N 1
ATOM 726 C CA . ARG A 1 92 ? -15.656 7.781 -7.676 1 96.56 92 ARG A CA 1
ATOM 727 C C . ARG A 1 92 ? -14.844 8.688 -6.766 1 96.56 92 ARG A C 1
ATOM 729 O O . ARG A 1 92 ? -15.055 9.906 -6.738 1 96.56 92 ARG A O 1
ATOM 736 N N . GLU A 1 93 ? -13.969 8.047 -6.023 1 97.06 93 GLU A N 1
ATOM 737 C CA . GLU A 1 93 ? -13.195 8.773 -5.02 1 97.06 93 GLU A CA 1
ATOM 738 C C . GLU A 1 93 ? -11.703 8.508 -5.176 1 97.06 93 GLU A C 1
ATOM 740 O O . GLU A 1 93 ? -11.047 8.016 -4.258 1 97.06 93 GLU A O 1
ATOM 745 N N . PRO A 1 94 ? -11.133 8.93 -6.281 1 96.38 94 PRO A N 1
ATOM 746 C CA . PRO A 1 94 ? -9.742 8.57 -6.527 1 96.38 94 PRO A CA 1
ATOM 747 C C . PRO A 1 94 ? -8.781 9.211 -5.531 1 96.38 94 PRO A C 1
ATOM 749 O O . PRO A 1 94 ? -7.805 8.578 -5.109 1 96.38 94 PRO A O 1
ATOM 752 N N . ILE A 1 95 ? -9.055 10.398 -5.102 1 94.62 95 ILE A N 1
ATOM 753 C CA . ILE A 1 95 ? -8.172 11.102 -4.176 1 94.62 95 ILE A CA 1
ATOM 754 C C . ILE A 1 95 ? -8.273 10.477 -2.785 1 94.62 95 ILE A C 1
ATOM 756 O O . ILE A 1 95 ? -7.258 10.172 -2.156 1 94.62 95 ILE A O 1
ATOM 760 N N . LEU A 1 96 ? -9.477 10.258 -2.357 1 95.5 96 LEU A N 1
ATOM 761 C CA . LEU A 1 96 ? -9.695 9.648 -1.05 1 95.5 96 LEU A CA 1
ATOM 762 C C . LEU A 1 96 ? -9.141 8.234 -1.009 1 95.5 96 LEU A C 1
ATOM 764 O O . LEU A 1 96 ? -8.531 7.828 -0.013 1 95.5 96 LEU A O 1
ATOM 768 N N . TYR A 1 97 ? -9.312 7.484 -2.098 1 96.69 97 TYR A N 1
ATOM 769 C CA . TYR A 1 97 ? -8.828 6.109 -2.127 1 96.69 97 TYR A CA 1
ATOM 770 C C . TYR A 1 97 ? -7.316 6.062 -1.95 1 96.69 97 TYR A C 1
ATOM 772 O O . TYR A 1 97 ? -6.801 5.238 -1.19 1 96.69 97 TYR A O 1
ATOM 780 N N . ARG A 1 98 ? -6.629 6.906 -2.625 1 93.94 98 ARG A N 1
ATOM 781 C CA . ARG A 1 98 ? -5.176 6.965 -2.492 1 93.94 98 ARG A CA 1
ATOM 782 C C . ARG A 1 98 ? -4.77 7.305 -1.062 1 93.94 98 ARG A C 1
ATOM 784 O O . ARG A 1 98 ? -3.83 6.719 -0.522 1 93.94 98 ARG A O 1
ATOM 791 N N . LEU A 1 99 ? -5.477 8.25 -0.48 1 92.38 99 LEU A N 1
ATOM 792 C CA . LEU A 1 99 ? -5.211 8.617 0.908 1 92.38 99 LEU A CA 1
ATOM 793 C C . LEU A 1 99 ? -5.391 7.414 1.828 1 92.38 99 LEU A C 1
ATOM 795 O O . LEU A 1 99 ? -4.555 7.164 2.701 1 92.38 99 LEU A O 1
ATOM 799 N N . LEU A 1 100 ? -6.43 6.645 1.604 1 94.06 100 LEU A N 1
ATOM 800 C CA . LEU A 1 100 ? -6.734 5.488 2.434 1 94.06 100 LEU A CA 1
ATOM 801 C C . LEU A 1 100 ? -5.68 4.402 2.26 1 94.06 100 LEU A C 1
ATOM 803 O O . LEU A 1 100 ? -5.332 3.707 3.219 1 94.06 100 LEU A O 1
ATOM 807 N N . LEU A 1 101 ? -5.172 4.246 1.053 1 92.69 101 LEU A N 1
ATOM 808 C CA . LEU A 1 101 ? -4.098 3.293 0.8 1 92.69 101 LEU A CA 1
ATOM 809 C C . LEU A 1 101 ? -2.838 3.676 1.567 1 92.69 101 LEU A C 1
ATOM 811 O O . LEU A 1 101 ? -2.182 2.818 2.16 1 92.69 101 LEU A O 1
ATOM 815 N N . MET A 1 102 ? -2.541 4.887 1.589 1 88.88 102 MET A N 1
ATOM 816 C CA . MET A 1 102 ? -1.371 5.352 2.328 1 88.88 102 MET A CA 1
ATOM 817 C C . MET A 1 102 ? -1.529 5.082 3.822 1 88.88 102 MET A C 1
ATOM 819 O O . MET A 1 102 ? -0.579 4.672 4.488 1 88.88 102 MET A O 1
ATOM 823 N N . PHE A 1 103 ? -2.76 5.258 4.309 1 88.19 103 PHE A N 1
ATOM 824 C CA . PHE A 1 103 ? -3.033 5.047 5.727 1 88.19 103 PHE A CA 1
ATOM 825 C C . PHE A 1 103 ? -2.9 3.572 6.086 1 88.19 103 PHE A C 1
ATOM 827 O O . PHE A 1 103 ? -2.561 3.234 7.223 1 88.19 103 PHE A O 1
ATOM 834 N N . TRP A 1 104 ? -3.121 2.766 5.121 1 86.25 104 TRP A N 1
ATOM 835 C CA . TRP A 1 104 ? -3.078 1.323 5.336 1 86.25 104 TRP A CA 1
ATOM 836 C C . TRP A 1 104 ? -1.683 0.878 5.762 1 86.25 104 TRP A C 1
ATOM 838 O O . TRP A 1 104 ? -1.537 -0.066 6.543 1 86.25 104 TRP A O 1
ATOM 848 N N . PHE A 1 105 ? -0.728 1.628 5.379 1 85.44 105 PHE A N 1
ATOM 849 C CA . PHE A 1 105 ? 0.648 1.196 5.602 1 85.44 105 PHE A CA 1
ATOM 850 C C . PHE A 1 105 ? 1.281 1.973 6.75 1 85.44 105 PHE A C 1
ATOM 852 O O . PHE A 1 105 ? 2.457 1.774 7.066 1 85.44 105 PHE A O 1
ATOM 859 N N . MET A 1 106 ? 0.508 2.814 7.398 1 86.44 106 MET A N 1
ATOM 860 C CA . MET A 1 106 ? 0.986 3.506 8.594 1 86.44 106 MET A CA 1
ATOM 861 C C . MET A 1 106 ? 1.052 2.555 9.781 1 86.44 106 MET A C 1
ATOM 863 O O . MET A 1 106 ? 0.563 1.426 9.711 1 86.44 106 MET A O 1
ATOM 867 N N . ARG A 1 107 ? 1.707 3.016 10.812 1 86 107 ARG A N 1
ATOM 868 C CA . ARG A 1 107 ? 1.781 2.225 12.039 1 86 107 ARG A CA 1
ATOM 869 C C . ARG A 1 107 ? 0.447 2.23 12.781 1 86 107 ARG A C 1
ATOM 871 O O . ARG A 1 107 ? -0.251 3.246 12.797 1 86 107 ARG A O 1
ATOM 878 N N . PRO A 1 108 ? 0.196 1.151 13.406 1 86.5 108 PRO A N 1
ATOM 879 C CA . PRO A 1 108 ? -1.041 1.121 14.188 1 86.5 108 PRO A CA 1
ATOM 880 C C . PRO A 1 108 ? -1.089 2.211 15.258 1 86.5 108 PRO A C 1
ATOM 882 O O . PRO A 1 108 ? -2.174 2.617 15.68 1 86.5 108 PRO A O 1
ATOM 885 N N . SER A 1 109 ? 0.034 2.703 15.633 1 86.12 109 SER A N 1
ATOM 886 C CA . SER A 1 109 ? 0.098 3.717 16.688 1 86.12 109 SER A CA 1
ATOM 887 C C . SER A 1 109 ? -0.149 5.113 16.109 1 86.12 109 SER A C 1
ATOM 889 O O . SER A 1 109 ? -0.373 6.062 16.875 1 86.12 109 SER A O 1
ATOM 891 N N . ASP A 1 110 ? -0.145 5.254 14.805 1 85.5 110 ASP A N 1
ATOM 892 C CA . ASP A 1 110 ? -0.371 6.555 14.188 1 85.5 110 ASP A CA 1
ATOM 893 C C . ASP A 1 110 ? -1.833 6.977 14.312 1 85.5 110 ASP A C 1
ATOM 895 O O . ASP A 1 110 ? -2.738 6.148 14.172 1 85.5 110 ASP A O 1
ATOM 899 N N . GLU A 1 111 ? -2.012 8.242 14.492 1 82.69 111 GLU A N 1
ATOM 900 C CA . GLU A 1 111 ? -3.363 8.766 14.672 1 82.69 111 GLU A CA 1
ATOM 901 C C . GLU A 1 111 ? -4.211 8.547 13.422 1 82.69 111 GLU A C 1
ATOM 903 O O . GLU A 1 111 ? -5.375 8.148 13.516 1 82.69 111 GLU A O 1
ATOM 908 N N . ALA A 1 112 ? -3.66 8.828 12.344 1 83.5 112 ALA A N 1
ATOM 909 C CA . ALA A 1 112 ? -4.402 8.68 11.094 1 83.5 112 ALA A CA 1
ATOM 910 C C . ALA A 1 112 ? -4.867 7.242 10.898 1 83.5 112 ALA A C 1
ATOM 912 O O . ALA A 1 112 ? -5.996 7.004 10.469 1 83.5 112 ALA A O 1
ATOM 913 N N . PHE A 1 113 ? -3.998 6.281 11.227 1 86.69 113 PHE A N 1
ATOM 914 C CA . PHE A 1 113 ? -4.359 4.871 11.156 1 86.69 113 PHE A CA 1
ATOM 915 C C . PHE A 1 113 ? -5.539 4.566 12.07 1 86.69 113 PHE A C 1
ATOM 917 O O . PHE A 1 113 ? -6.492 3.9 11.664 1 86.69 113 PHE A O 1
ATOM 924 N N . GLN A 1 114 ? -5.508 5.105 13.234 1 88 114 GLN A N 1
ATOM 925 C CA . GLN A 1 114 ? -6.539 4.832 14.234 1 88 114 GLN A CA 1
ATOM 926 C C . GLN A 1 114 ? -7.887 5.402 13.797 1 88 114 GLN A C 1
ATOM 928 O O . GLN A 1 114 ? -8.938 4.832 14.102 1 88 114 GLN A O 1
ATOM 933 N N . ARG A 1 115 ? -7.828 6.375 13.055 1 87.31 115 ARG A N 1
ATOM 934 C CA . ARG A 1 115 ? -9.062 7.047 12.656 1 87.31 115 ARG A CA 1
ATOM 935 C C . ARG A 1 115 ? -9.789 6.254 11.578 1 87.31 115 ARG A C 1
ATOM 937 O O . ARG A 1 115 ? -11.008 6.375 11.422 1 87.31 115 ARG A O 1
ATOM 944 N N . VAL A 1 116 ? -9.039 5.469 10.898 1 92.19 116 VAL A N 1
ATOM 945 C CA . VAL A 1 116 ? -9.68 4.703 9.828 1 92.19 116 VAL A CA 1
ATOM 946 C C . VAL A 1 116 ? -9.688 3.219 10.195 1 92.19 116 VAL A C 1
ATOM 948 O O . VAL A 1 116 ? -10.047 2.373 9.375 1 92.19 116 VAL A O 1
ATOM 951 N N . ALA A 1 117 ? -9.32 2.893 11.414 1 91.88 117 ALA A N 1
ATOM 952 C CA . ALA A 1 117 ? -9.164 1.508 11.844 1 91.88 117 ALA A CA 1
ATOM 953 C C . ALA A 1 117 ? -10.484 0.747 11.75 1 91.88 117 ALA A C 1
ATOM 955 O O . ALA A 1 117 ? -10.516 -0.397 11.289 1 91.88 117 ALA A O 1
ATOM 956 N N . ASP A 1 118 ? -11.492 1.393 12.141 1 92.81 118 ASP A N 1
ATOM 957 C CA . ASP A 1 118 ? -12.797 0.748 12.094 1 92.81 118 ASP A CA 1
ATOM 958 C C . ASP A 1 118 ? -13.211 0.452 10.648 1 92.81 118 ASP A C 1
ATOM 960 O O . ASP A 1 118 ? -13.773 -0.609 10.367 1 92.81 118 ASP A O 1
ATOM 964 N N . PHE A 1 119 ? -13.023 1.384 9.812 1 95 119 PHE A N 1
ATOM 965 C CA . PHE A 1 119 ? -13.312 1.218 8.391 1 95 119 PHE A CA 1
ATOM 966 C C . PHE A 1 119 ? -12.516 0.052 7.809 1 95 119 PHE A C 1
ATOM 968 O O . PHE A 1 119 ? -13.07 -0.793 7.105 1 95 119 PHE A O 1
ATOM 975 N N . ASN A 1 120 ? -11.242 -0.015 8.086 1 93.88 120 ASN A N 1
ATOM 976 C CA . ASN A 1 120 ? -10.375 -1.097 7.629 1 93.88 120 ASN A CA 1
ATOM 977 C C . ASN A 1 120 ? -10.828 -2.445 8.188 1 93.88 120 ASN A C 1
ATOM 979 O O . ASN A 1 120 ? -10.859 -3.441 7.457 1 93.88 120 ASN A O 1
ATOM 983 N N . GLU A 1 121 ? -11.125 -2.459 9.414 1 94.25 121 GLU A N 1
ATOM 984 C CA . GLU A 1 121 ? -11.539 -3.695 10.078 1 94.25 121 GLU A CA 1
ATOM 985 C C . GLU A 1 121 ? -12.836 -4.238 9.477 1 94.25 121 GLU A C 1
ATOM 987 O O . GLU A 1 121 ? -12.961 -5.441 9.258 1 94.25 121 GLU A O 1
ATOM 992 N N . LYS A 1 122 ? -13.766 -3.389 9.242 1 96.94 122 LYS A N 1
ATOM 993 C CA . LYS A 1 122 ? -15.031 -3.811 8.648 1 96.94 122 LYS A CA 1
ATOM 994 C C . LYS A 1 122 ? -14.812 -4.438 7.273 1 96.94 122 LYS A C 1
ATOM 996 O O . LYS A 1 122 ? -15.367 -5.5 6.973 1 96.94 122 LYS A O 1
ATOM 1001 N N . GLN A 1 123 ? -14.047 -3.789 6.41 1 97.62 123 GLN A N 1
ATOM 1002 C CA . GLN A 1 123 ? -13.734 -4.367 5.109 1 97.62 123 GLN A CA 1
ATOM 1003 C C . GLN A 1 123 ? -13.156 -5.773 5.254 1 97.62 123 GLN A C 1
ATOM 1005 O O . GLN A 1 123 ? -13.609 -6.707 4.59 1 97.62 123 GLN A O 1
ATOM 1010 N N . HIS A 1 124 ? -12.164 -5.855 6.125 1 96.12 124 HIS A N 1
ATOM 1011 C CA . HIS A 1 124 ? -11.484 -7.129 6.344 1 96.12 124 HIS A CA 1
ATOM 1012 C C . HIS A 1 124 ? -12.461 -8.195 6.832 1 96.12 124 HIS A C 1
ATOM 1014 O O . HIS A 1 124 ? -12.445 -9.328 6.348 1 96.12 124 HIS A O 1
ATOM 1020 N N . GLN A 1 125 ? -13.281 -7.801 7.738 1 97.31 125 GLN A N 1
ATOM 1021 C CA . GLN A 1 125 ? -14.242 -8.742 8.305 1 97.31 125 GLN A CA 1
ATOM 1022 C C . GLN A 1 125 ? -15.219 -9.234 7.246 1 97.31 125 GLN A C 1
ATOM 1024 O O . GLN A 1 125 ? -15.57 -10.414 7.219 1 97.31 125 GLN A O 1
ATOM 1029 N N . PHE A 1 126 ? -15.711 -8.352 6.41 1 98.44 126 PHE A N 1
ATOM 1030 C CA . PHE A 1 126 ? -16.609 -8.75 5.34 1 98.44 126 PHE A CA 1
ATOM 1031 C C . PHE A 1 126 ? -15.969 -9.805 4.449 1 98.44 126 PHE A C 1
ATOM 1033 O O . PHE A 1 126 ? -16.594 -10.812 4.117 1 98.44 126 PHE A O 1
ATOM 1040 N N . LEU A 1 127 ? -14.734 -9.641 4.09 1 98.38 127 LEU A N 1
ATOM 1041 C CA . LEU A 1 127 ? -14.039 -10.531 3.174 1 98.38 127 LEU A CA 1
ATOM 1042 C C . LEU A 1 127 ? -13.719 -11.859 3.852 1 98.38 127 LEU A C 1
ATOM 1044 O O . LEU A 1 127 ? -13.859 -12.922 3.244 1 98.38 127 LEU A O 1
ATOM 1048 N N . VAL A 1 128 ? -13.25 -11.781 5.141 1 97.56 128 VAL A N 1
ATOM 1049 C CA . VAL A 1 128 ? -12.961 -13 5.891 1 97.56 128 VAL A CA 1
ATOM 1050 C C . VAL A 1 128 ? -14.219 -13.852 6.004 1 97.56 128 VAL A C 1
ATOM 1052 O O . VAL A 1 128 ? -14.172 -15.07 5.809 1 97.56 128 VAL A O 1
ATOM 1055 N N . GLU A 1 129 ? -15.297 -13.203 6.309 1 97.38 129 GLU A N 1
ATOM 1056 C CA . GLU A 1 129 ? -16.562 -13.922 6.449 1 97.38 129 GLU A CA 1
ATOM 1057 C C . GLU A 1 129 ? -17 -14.539 5.121 1 97.38 129 GLU A C 1
ATOM 1059 O O . GLU A 1 129 ? -17.516 -15.656 5.09 1 97.38 129 GLU A O 1
ATOM 1064 N N . MET A 1 130 ? -16.812 -13.859 4.039 1 97.44 130 MET A N 1
ATOM 1065 C CA . MET A 1 130 ? -17.109 -14.391 2.713 1 97.44 130 MET A CA 1
ATOM 1066 C C . MET A 1 130 ? -16.344 -15.688 2.463 1 97.44 130 MET A C 1
ATOM 1068 O O . MET A 1 130 ? -16.938 -16.688 2.041 1 97.44 130 MET A O 1
ATOM 1072 N N . PHE A 1 131 ? -15.055 -15.695 2.793 1 97 131 PHE A N 1
ATOM 1073 C CA . PHE A 1 131 ? -14.234 -16.875 2.561 1 97 131 PHE A CA 1
ATOM 1074 C C . PHE A 1 131 ? -14.578 -17.984 3.553 1 97 131 PHE A C 1
ATOM 1076 O O . PHE A 1 131 ? -14.508 -19.172 3.221 1 97 131 PHE A O 1
ATOM 1083 N N . ARG A 1 132 ? -14.93 -17.578 4.777 1 95.88 132 ARG A N 1
ATOM 1084 C CA . ARG A 1 132 ? -15.367 -18.562 5.766 1 95.88 132 ARG A CA 1
ATOM 1085 C C . ARG A 1 132 ? -16.594 -19.328 5.277 1 95.88 132 ARG A C 1
ATOM 1087 O O . ARG A 1 132 ? -16.656 -20.547 5.414 1 95.88 132 ARG A O 1
ATOM 1094 N N . GLU A 1 133 ? -17.516 -18.656 4.695 1 95.25 133 GLU A N 1
ATOM 1095 C CA . GLU A 1 133 ? -18.719 -19.297 4.156 1 95.25 133 GLU A CA 1
ATOM 1096 C C . GLU A 1 133 ? -18.391 -20.125 2.918 1 95.25 133 GLU A C 1
ATOM 1098 O O . GLU A 1 133 ? -18.938 -21.219 2.738 1 95.25 133 GLU A O 1
ATOM 1103 N N . ALA A 1 134 ? -17.562 -19.625 2.111 1 94 134 ALA A N 1
ATOM 1104 C CA . ALA A 1 134 ? -17.203 -20.312 0.868 1 94 134 ALA A CA 1
ATOM 1105 C C . ALA A 1 134 ? -16.484 -21.625 1.15 1 94 134 ALA A C 1
ATOM 1107 O O . ALA A 1 134 ? -16.562 -22.562 0.358 1 94 134 ALA A O 1
ATOM 1108 N N . GLN A 1 135 ? -15.75 -21.672 2.223 1 91.44 135 GLN A N 1
ATOM 1109 C CA . GLN A 1 135 ? -14.953 -22.859 2.551 1 91.44 135 GLN A CA 1
ATOM 1110 C C . GLN A 1 135 ? -15.836 -24.078 2.73 1 91.44 135 GLN A C 1
ATOM 1112 O O . GLN A 1 135 ? -15.383 -25.219 2.555 1 91.44 135 GLN A O 1
ATOM 1117 N N . LYS A 1 136 ? -17.031 -23.859 3.084 1 88.12 136 LYS A N 1
ATOM 1118 C CA . LYS A 1 136 ? -17.953 -24.969 3.279 1 88.12 136 LYS A CA 1
ATOM 1119 C C . LYS A 1 136 ? -18.078 -25.812 2.01 1 88.12 136 LYS A C 1
ATOM 1121 O O . LYS A 1 136 ? -18.266 -27.031 2.078 1 88.12 136 LYS A O 1
ATOM 1126 N N . GLY A 1 137 ? -17.875 -25.219 0.846 1 84.06 137 GLY A N 1
ATOM 1127 C CA . GLY A 1 137 ? -17.953 -25.906 -0.435 1 84.06 137 GLY A CA 1
ATOM 1128 C C . GLY A 1 137 ? -16.609 -26.094 -1.093 1 84.06 137 GLY A C 1
ATOM 1129 O O . GLY A 1 137 ? -16.516 -26.609 -2.209 1 84.06 137 GLY A O 1
ATOM 1130 N N . HIS A 1 138 ? -15.57 -25.594 -0.367 1 84.88 138 HIS A N 1
ATOM 1131 C CA . HIS A 1 138 ? -14.203 -25.656 -0.876 1 84.88 138 HIS A CA 1
ATOM 1132 C C . HIS A 1 138 ? -13.227 -26.062 0.218 1 84.88 138 HIS A C 1
ATOM 1134 O O . HIS A 1 138 ? -12.477 -25.219 0.732 1 84.88 138 HIS A O 1
ATOM 1140 N N . GLY A 1 139 ? -13.141 -27.297 0.486 1 78 139 GLY A N 1
ATOM 1141 C CA . GLY A 1 139 ? -12.367 -27.828 1.594 1 78 139 GLY A CA 1
ATOM 1142 C C . GLY A 1 139 ? -10.906 -27.422 1.558 1 78 139 GLY A C 1
ATOM 1143 O O . GLY A 1 139 ? -10.266 -27.281 2.604 1 78 139 GLY A O 1
ATOM 1144 N N . ASN A 1 140 ? -10.383 -27.188 0.415 1 79.44 140 ASN A N 1
ATOM 1145 C CA . ASN A 1 140 ? -8.977 -26.828 0.262 1 79.44 140 ASN A CA 1
ATOM 1146 C C . ASN A 1 140 ? -8.688 -25.438 0.788 1 79.44 140 ASN A C 1
ATOM 1148 O O . ASN A 1 140 ? -7.527 -25.031 0.901 1 79.44 140 ASN A O 1
ATOM 1152 N N . MET A 1 141 ? -9.711 -24.703 1.212 1 80.81 141 MET A N 1
ATOM 1153 C CA . MET A 1 141 ? -9.555 -23.328 1.671 1 80.81 141 MET A CA 1
ATOM 1154 C C . MET A 1 141 ? -9.586 -23.266 3.193 1 80.81 141 MET A C 1
ATOM 1156 O O . MET A 1 141 ? -9.469 -22.172 3.77 1 80.81 141 MET A O 1
ATOM 1160 N N . LYS A 1 142 ? -9.633 -24.375 3.848 1 84.69 142 LYS A N 1
ATOM 1161 C CA . LYS A 1 142 ? -9.82 -24.359 5.297 1 84.69 142 LYS A CA 1
ATOM 1162 C C . LYS A 1 142 ? -8.625 -23.719 5.996 1 84.69 142 LYS A C 1
ATOM 1164 O O . LYS A 1 142 ? -7.473 -24.016 5.684 1 84.69 142 LYS A O 1
ATOM 1169 N N . GLY A 1 143 ? -8.945 -22.781 6.871 1 87.44 143 GLY A N 1
ATOM 1170 C CA . GLY A 1 143 ? -7.941 -22.156 7.73 1 87.44 143 GLY A CA 1
ATOM 1171 C C . GLY A 1 143 ? -7.152 -21.062 7.035 1 87.44 143 GLY A C 1
ATOM 1172 O O . GLY A 1 143 ? -6.164 -20.562 7.578 1 87.44 143 GLY A O 1
ATOM 1173 N N . ARG A 1 144 ? -7.633 -20.641 5.801 1 92.12 144 ARG A N 1
ATOM 1174 C CA . ARG A 1 144 ? -6.832 -19.703 5.027 1 92.12 144 ARG A CA 1
ATOM 1175 C C . ARG A 1 144 ? -7.59 -18.406 4.797 1 92.12 144 ARG A C 1
ATOM 1177 O O . ARG A 1 144 ? -7.195 -17.594 3.957 1 92.12 144 ARG A O 1
ATOM 1184 N N . GLN A 1 145 ? -8.703 -18.188 5.535 1 94.38 145 GLN A N 1
ATOM 1185 C CA . GLN A 1 145 ? -9.617 -17.109 5.23 1 94.38 145 GLN A CA 1
ATOM 1186 C C . GLN A 1 145 ? -8.945 -15.75 5.434 1 94.38 145 GLN A C 1
ATOM 1188 O O . GLN A 1 145 ? -9.172 -14.812 4.66 1 94.38 145 GLN A O 1
ATOM 1193 N N . GLN A 1 146 ? -8.078 -15.664 6.477 1 94.25 146 GLN A N 1
ATOM 1194 C CA . GLN A 1 146 ? -7.398 -14.398 6.742 1 94.25 146 GLN A CA 1
ATOM 1195 C C . GLN A 1 146 ? -6.43 -14.047 5.617 1 94.25 146 GLN A C 1
ATOM 1197 O O . GLN A 1 146 ? -6.438 -12.922 5.109 1 94.25 146 GLN A O 1
ATOM 1202 N N . ALA A 1 147 ? -5.664 -15.031 5.207 1 93.81 147 ALA A N 1
ATOM 1203 C CA . ALA A 1 147 ? -4.695 -14.82 4.133 1 93.81 147 ALA A CA 1
ATOM 1204 C C . ALA A 1 147 ? -5.402 -14.562 2.805 1 93.81 147 ALA A C 1
ATOM 1206 O O . ALA A 1 147 ? -4.977 -13.703 2.025 1 93.81 147 ALA A O 1
ATOM 1207 N N . GLN A 1 148 ? -6.484 -15.312 2.557 1 96 148 GLN A N 1
ATOM 1208 C CA . GLN A 1 148 ? -7.234 -15.141 1.32 1 96 148 GLN A CA 1
ATOM 1209 C C . GLN A 1 148 ? -7.855 -13.75 1.248 1 96 148 GLN A C 1
ATOM 1211 O O . GLN A 1 148 ? -7.805 -13.094 0.205 1 96 148 GLN A O 1
ATOM 1216 N N . ALA A 1 149 ? -8.406 -13.281 2.391 1 97.56 149 ALA A N 1
ATOM 1217 C CA . ALA A 1 149 ? -8.984 -11.945 2.436 1 97.56 149 ALA A CA 1
ATOM 1218 C C . ALA A 1 149 ? -7.918 -10.875 2.193 1 97.56 149 ALA A C 1
ATOM 1220 O O . ALA A 1 149 ? -8.125 -9.953 1.397 1 97.56 149 ALA A O 1
ATOM 1221 N N . ALA A 1 150 ? -6.781 -11.039 2.805 1 96.5 150 ALA A N 1
ATOM 1222 C CA . ALA A 1 150 ? -5.699 -10.062 2.699 1 96.5 150 ALA A CA 1
ATOM 1223 C C . ALA A 1 150 ? -5.133 -10.023 1.283 1 96.5 150 ALA A C 1
ATOM 1225 O O . ALA A 1 150 ? -4.914 -8.945 0.724 1 96.5 150 ALA A O 1
ATOM 1226 N N . THR A 1 151 ? -4.926 -11.164 0.723 1 96.94 151 THR A N 1
ATOM 1227 C CA . THR A 1 151 ? -4.312 -11.211 -0.6 1 96.94 151 THR A CA 1
ATOM 1228 C C . THR A 1 151 ? -5.312 -10.797 -1.675 1 96.94 151 THR A C 1
ATOM 1230 O O . THR A 1 151 ? -4.934 -10.227 -2.699 1 96.94 151 THR A O 1
ATOM 1233 N N . LEU A 1 152 ? -6.637 -11.047 -1.453 1 98.31 152 LEU A N 1
ATOM 1234 C CA . LEU A 1 152 ? -7.645 -10.5 -2.355 1 98.31 152 LEU A CA 1
ATOM 1235 C C . LEU A 1 152 ? -7.586 -8.977 -2.383 1 98.31 152 LEU A C 1
ATOM 1237 O O . LEU A 1 152 ? -7.488 -8.375 -3.453 1 98.31 152 LEU A O 1
ATOM 1241 N N . LEU A 1 153 ? -7.613 -8.453 -1.223 1 97.69 153 LEU A N 1
ATOM 1242 C CA . LEU A 1 153 ? -7.566 -6.996 -1.116 1 97.69 153 LEU A CA 1
ATOM 1243 C C . LEU A 1 153 ? -6.266 -6.453 -1.695 1 97.69 153 LEU A C 1
ATOM 1245 O O . LEU A 1 153 ? -6.27 -5.441 -2.402 1 97.69 153 LEU A O 1
ATOM 1249 N N . GLY A 1 154 ? -5.164 -7.102 -1.389 1 96.56 154 GLY A N 1
ATOM 1250 C CA . GLY A 1 154 ? -3.891 -6.715 -1.979 1 96.56 154 GLY A CA 1
ATOM 1251 C C . GLY A 1 154 ? -3.91 -6.723 -3.496 1 96.56 154 GLY A C 1
ATOM 1252 O O . GLY A 1 154 ? -3.387 -5.805 -4.133 1 96.56 154 GLY A O 1
ATOM 1253 N N . THR A 1 155 ? -4.52 -7.719 -4.074 1 97.69 155 THR A N 1
ATOM 1254 C CA . THR A 1 155 ? -4.625 -7.828 -5.523 1 97.69 155 THR A CA 1
ATOM 1255 C C . THR A 1 155 ? -5.473 -6.691 -6.094 1 97.69 155 THR A C 1
ATOM 1257 O O . THR A 1 155 ? -5.059 -6.016 -7.035 1 97.69 155 THR A O 1
ATOM 1260 N N . ILE A 1 156 ? -6.59 -6.473 -5.484 1 98.44 156 ILE A N 1
ATOM 1261 C CA . ILE A 1 156 ? -7.496 -5.426 -5.941 1 98.44 156 ILE A CA 1
ATOM 1262 C C . ILE A 1 156 ? -6.801 -4.066 -5.863 1 98.44 156 ILE A C 1
ATOM 1264 O O . ILE A 1 156 ? -6.816 -3.299 -6.828 1 98.44 156 ILE A O 1
ATOM 1268 N N . ASN A 1 157 ? -6.148 -3.824 -4.777 1 97.19 157 ASN A N 1
ATOM 1269 C CA . ASN A 1 157 ? -5.488 -2.541 -4.57 1 97.19 157 ASN A CA 1
ATOM 1270 C C . ASN A 1 157 ? -4.324 -2.348 -5.543 1 97.19 157 ASN A C 1
ATOM 1272 O O . ASN A 1 157 ? -4.047 -1.227 -5.969 1 97.19 157 ASN A O 1
ATOM 1276 N N . THR A 1 158 ? -3.691 -3.408 -5.871 1 96.38 158 THR A N 1
ATOM 1277 C CA . THR A 1 158 ? -2.627 -3.34 -6.867 1 96.38 158 THR A CA 1
ATOM 1278 C C . THR A 1 158 ? -3.162 -2.811 -8.195 1 96.38 158 THR A C 1
ATOM 1280 O O . THR A 1 158 ? -2.594 -1.882 -8.773 1 96.38 158 THR A O 1
ATOM 1283 N N . TYR A 1 159 ? -4.254 -3.307 -8.664 1 97.5 159 TYR A N 1
ATOM 1284 C CA . TYR A 1 159 ? -4.824 -2.861 -9.93 1 97.5 159 TYR A CA 1
ATOM 1285 C C . TYR A 1 159 ? -5.367 -1.442 -9.812 1 97.5 159 TYR A C 1
ATOM 1287 O O . TYR A 1 159 ? -5.305 -0.668 -10.773 1 97.5 159 TYR A O 1
ATOM 1295 N N . ILE A 1 160 ? -5.871 -1.133 -8.68 1 97.88 160 ILE A N 1
ATOM 1296 C CA . ILE A 1 160 ? -6.41 0.21 -8.492 1 97.88 160 ILE A CA 1
ATOM 1297 C C . ILE A 1 160 ? -5.277 1.231 -8.547 1 97.88 160 ILE A C 1
ATOM 1299 O O . ILE A 1 160 ? -5.402 2.277 -9.188 1 97.88 160 ILE A O 1
ATOM 1303 N N . VAL A 1 161 ? -4.184 0.913 -7.926 1 95.38 161 VAL A N 1
ATOM 1304 C CA . VAL A 1 161 ? -3.049 1.829 -7.957 1 95.38 161 VAL A CA 1
ATOM 1305 C C . VAL A 1 161 ? -2.527 1.957 -9.391 1 95.38 161 VAL A C 1
ATOM 1307 O O . VAL A 1 161 ? -2.18 3.053 -9.836 1 95.38 161 VAL A O 1
ATOM 1310 N N . MET A 1 162 ? -2.447 0.856 -10.086 1 94.88 162 MET A N 1
ATOM 1311 C CA . MET A 1 162 ? -2.055 0.914 -11.492 1 94.88 162 MET A CA 1
ATOM 1312 C C . MET A 1 162 ? -2.979 1.84 -12.273 1 94.88 162 MET A C 1
ATOM 1314 O O . MET A 1 162 ? -2.518 2.609 -13.125 1 94.88 162 MET A O 1
ATOM 1318 N N . SER A 1 163 ? -4.223 1.812 -11.977 1 97.31 163 SER A N 1
ATOM 1319 C CA . SER A 1 163 ? -5.191 2.668 -12.656 1 97.31 163 SER A CA 1
ATOM 1320 C C . SER A 1 163 ? -5.02 4.129 -12.25 1 97.31 163 SER A C 1
ATOM 1322 O O . SER A 1 163 ? -5.02 5.02 -13.102 1 97.31 163 SER A O 1
ATOM 1324 N N . LEU A 1 164 ? -4.848 4.332 -10.953 1 95.69 164 LEU A N 1
ATOM 1325 C CA . LEU A 1 164 ? -4.676 5.691 -10.453 1 95.69 164 LEU A CA 1
ATOM 1326 C C . LEU A 1 164 ? -3.439 6.344 -11.062 1 95.69 164 LEU A C 1
ATOM 1328 O O . LEU A 1 164 ? -3.395 7.566 -11.227 1 95.69 164 LEU A O 1
ATOM 1332 N N . ASN A 1 165 ? -2.512 5.512 -11.445 1 93.31 165 ASN A N 1
ATOM 1333 C CA . ASN A 1 165 ? -1.281 6.016 -12.047 1 93.31 165 ASN A CA 1
ATOM 1334 C C . ASN A 1 165 ? -1.38 6.059 -13.57 1 93.31 165 ASN A C 1
ATOM 1336 O O . ASN A 1 165 ? -0.404 6.379 -14.25 1 93.31 165 ASN A O 1
ATOM 1340 N N . GLY A 1 166 ? -2.494 5.637 -14.141 1 94.12 166 GLY A N 1
ATOM 1341 C CA . GLY A 1 166 ? -2.779 5.832 -15.555 1 94.12 166 GLY A CA 1
ATOM 1342 C C . GLY A 1 166 ? -2.385 4.648 -16.422 1 94.12 166 GLY A C 1
ATOM 1343 O O . GLY A 1 166 ? -2.312 4.758 -17.641 1 94.12 166 GLY A O 1
ATOM 1344 N N . HIS A 1 167 ? -2.176 3.441 -15.789 1 93.44 167 HIS A N 1
ATOM 1345 C CA . HIS A 1 167 ? -1.645 2.314 -16.547 1 93.44 167 HIS A CA 1
ATOM 1346 C C . HIS A 1 167 ? -2.766 1.428 -17.078 1 93.44 167 HIS A C 1
ATOM 1348 O O . HIS A 1 167 ? -2.602 0.748 -18.094 1 93.44 167 HIS A O 1
ATOM 1354 N N . VAL A 1 168 ? -3.865 1.396 -16.344 1 96.25 168 VAL A N 1
ATOM 1355 C CA . VAL A 1 168 ? -4.984 0.554 -16.75 1 96.25 168 VAL A CA 1
ATOM 1356 C C . VAL A 1 168 ? -6.301 1.267 -16.453 1 96.25 168 VAL A C 1
ATOM 1358 O O . VAL A 1 168 ? -6.328 2.256 -15.711 1 96.25 168 VAL A O 1
ATOM 1361 N N . GLU A 1 169 ? -7.309 0.754 -17.078 1 97.38 169 GLU A N 1
ATOM 1362 C CA . GLU A 1 169 ? -8.664 1.233 -16.797 1 97.38 169 GLU A CA 1
ATOM 1363 C C . GLU A 1 169 ? -9.453 0.212 -15.992 1 97.38 169 GLU A C 1
ATOM 1365 O O . GLU A 1 169 ? -9.477 -0.974 -16.328 1 97.38 169 GLU A O 1
ATOM 1370 N N . LEU A 1 170 ? -10.078 0.73 -14.953 1 98.25 170 LEU A N 1
ATOM 1371 C CA . LEU A 1 170 ? -10.906 -0.156 -14.133 1 98.25 170 LEU A CA 1
ATOM 1372 C C . LEU A 1 170 ? -12.219 -0.471 -14.828 1 98.25 170 LEU A C 1
ATOM 1374 O O . LEU A 1 170 ? -13.07 0.412 -15 1 98.25 170 LEU A O 1
ATOM 1378 N N . ASN A 1 171 ? -12.352 -1.65 -15.281 1 97.81 171 ASN A N 1
ATOM 1379 C CA . ASN A 1 171 ? -13.578 -2.109 -15.914 1 97.81 171 ASN A CA 1
ATOM 1380 C C . ASN A 1 171 ? -13.852 -3.58 -15.617 1 97.81 171 ASN A C 1
ATOM 1382 O O . ASN A 1 171 ? -13.086 -4.223 -14.891 1 97.81 171 ASN A O 1
ATOM 1386 N N . GLU A 1 172 ? -14.953 -4.039 -16.109 1 97.5 172 GLU A N 1
ATOM 1387 C CA . GLU A 1 172 ? -15.391 -5.398 -15.812 1 97.5 172 GLU A CA 1
ATOM 1388 C C . GLU A 1 172 ? -14.391 -6.426 -16.359 1 97.5 172 GLU A C 1
ATOM 1390 O O . GLU A 1 172 ? -14.164 -7.465 -15.734 1 97.5 172 GLU A O 1
ATOM 1395 N N . HIS A 1 173 ? -13.859 -6.125 -17.469 1 96.94 173 HIS A N 1
ATOM 1396 C CA . HIS A 1 173 ? -12.891 -7.035 -18.062 1 96.94 173 HIS A CA 1
ATOM 1397 C C . HIS A 1 173 ? -11.656 -7.188 -17.188 1 96.94 173 HIS A C 1
ATOM 1399 O O . HIS A 1 173 ? -11.203 -8.305 -16.922 1 96.94 173 HIS A O 1
ATOM 1405 N N . LEU A 1 174 ? -11.133 -6.098 -16.703 1 97.25 174 LEU A N 1
ATOM 1406 C CA . LEU A 1 174 ? -9.977 -6.129 -15.82 1 97.25 174 LEU A CA 1
ATOM 1407 C C . LEU A 1 174 ? -10.305 -6.871 -14.523 1 97.25 174 LEU A C 1
ATOM 1409 O O . LEU A 1 174 ? -9.484 -7.648 -14.031 1 97.25 174 LEU A O 1
ATOM 1413 N N . ALA A 1 175 ? -11.516 -6.605 -13.984 1 98.06 175 ALA A N 1
ATOM 1414 C CA . ALA A 1 175 ? -11.945 -7.301 -12.773 1 98.06 175 ALA A CA 1
ATOM 1415 C C . ALA A 1 175 ? -11.953 -8.812 -12.984 1 98.06 175 ALA A C 1
ATOM 1417 O O . ALA A 1 175 ? -11.492 -9.562 -12.117 1 98.06 175 ALA A O 1
ATOM 1418 N N . HIS A 1 176 ? -12.422 -9.234 -14.109 1 96.94 176 HIS A N 1
ATOM 1419 C CA . HIS A 1 176 ? -12.469 -10.656 -14.438 1 96.94 176 HIS A CA 1
ATOM 1420 C C . HIS A 1 176 ? -11.062 -11.242 -14.531 1 96.94 176 HIS A C 1
ATOM 1422 O O . HIS A 1 176 ? -10.812 -12.344 -14.023 1 96.94 176 HIS A O 1
ATOM 1428 N N . GLN A 1 177 ? -10.195 -10.531 -15.164 1 94.06 177 GLN A N 1
ATOM 1429 C CA . GLN A 1 177 ? -8.82 -10.992 -15.297 1 94.06 177 GLN A CA 1
ATOM 1430 C C . GLN A 1 177 ? -8.148 -11.109 -13.938 1 94.06 177 GLN A C 1
ATOM 1432 O O . GLN A 1 177 ? -7.461 -12.102 -13.656 1 94.06 177 GLN A O 1
ATOM 1437 N N . ALA A 1 178 ? -8.336 -10.102 -13.102 1 96.25 178 ALA A N 1
ATOM 1438 C CA . ALA A 1 178 ? -7.75 -10.086 -11.766 1 96.25 178 ALA A CA 1
ATOM 1439 C C . ALA A 1 178 ? -8.258 -11.25 -10.922 1 96.25 178 ALA A C 1
ATOM 1441 O O . ALA A 1 178 ? -7.477 -11.945 -10.273 1 96.25 178 ALA A O 1
ATOM 1442 N N . MET A 1 179 ? -9.562 -11.5 -11.023 1 96.88 179 MET A N 1
ATOM 1443 C CA . MET A 1 179 ? -10.156 -12.547 -10.188 1 96.88 179 MET A CA 1
ATOM 1444 C C . MET A 1 179 ? -9.812 -13.93 -10.734 1 96.88 179 MET A C 1
ATOM 1446 O O . MET A 1 179 ? -9.664 -14.883 -9.969 1 96.88 179 MET A O 1
ATOM 1450 N N . HIS A 1 180 ? -9.633 -14.031 -12.039 1 95.44 180 HIS A N 1
ATOM 1451 C CA . HIS A 1 180 ? -9.188 -15.297 -12.617 1 95.44 180 HIS A CA 1
ATOM 1452 C C . HIS A 1 180 ? -7.797 -15.672 -12.117 1 95.44 180 HIS A C 1
ATOM 1454 O O . HIS A 1 180 ? -7.57 -16.812 -11.695 1 95.44 180 HIS A O 1
ATOM 1460 N N . GLN A 1 181 ? -6.887 -14.75 -12.172 1 94.62 181 GLN A N 1
ATOM 1461 C CA . GLN A 1 181 ? -5.539 -15 -11.68 1 94.62 181 GLN A CA 1
ATOM 1462 C C . GLN A 1 181 ? -5.551 -15.312 -10.188 1 94.62 181 GLN A C 1
ATOM 1464 O O . GLN A 1 181 ? -4.844 -16.219 -9.734 1 94.62 181 GLN A O 1
ATOM 1469 N N . PHE A 1 182 ? -6.32 -14.539 -9.422 1 97.06 182 PHE A N 1
ATOM 1470 C CA . PHE A 1 182 ? -6.414 -14.75 -7.98 1 97.06 182 PHE A CA 1
ATOM 1471 C C . PHE A 1 182 ? -6.926 -16.156 -7.672 1 97.06 182 PHE A C 1
ATOM 1473 O O . PHE A 1 182 ? -6.418 -16.828 -6.766 1 97.06 182 PHE A O 1
ATOM 1480 N N . SER A 1 183 ? -7.91 -16.609 -8.469 1 95.56 183 SER A N 1
ATOM 1481 C CA . SER A 1 183 ? -8.609 -17.875 -8.234 1 95.56 183 SER A CA 1
ATOM 1482 C C . SER A 1 183 ? -7.781 -19.062 -8.711 1 95.56 183 SER A C 1
ATOM 1484 O O . SER A 1 183 ? -7.75 -20.109 -8.047 1 95.56 183 SER A O 1
ATOM 1486 N N . HIS A 1 184 ? -7.02 -18.891 -9.867 1 93.19 184 HIS A N 1
ATOM 1487 C CA . HIS A 1 184 ? -6.449 -20.062 -10.516 1 93.19 184 HIS A CA 1
ATOM 1488 C C . HIS A 1 184 ? -4.934 -19.938 -10.641 1 93.19 184 HIS A C 1
ATOM 1490 O O . HIS A 1 184 ? -4.27 -20.859 -11.125 1 93.19 184 HIS A O 1
ATOM 1496 N N . GLY A 1 185 ? -4.398 -18.781 -10.242 1 93.12 185 GLY A N 1
ATOM 1497 C CA . GLY A 1 185 ? -2.957 -18.594 -10.242 1 93.12 185 GLY A CA 1
ATOM 1498 C C . GLY A 1 185 ? -2.408 -18.156 -11.586 1 93.12 185 GLY A C 1
ATOM 1499 O O . GLY A 1 185 ? -3.172 -17.875 -12.508 1 93.12 185 GLY A O 1
ATOM 1500 N N . ILE A 1 186 ? -1.103 -18.125 -11.719 1 90 186 ILE A N 1
ATOM 1501 C CA . ILE A 1 186 ? -0.454 -17.531 -12.891 1 90 186 ILE A CA 1
ATOM 1502 C C . ILE A 1 186 ? -0.279 -18.594 -13.977 1 90 186 ILE A C 1
ATOM 1504 O O . ILE A 1 186 ? 0.036 -18.266 -15.125 1 90 186 ILE A O 1
ATOM 1508 N N . TYR A 1 187 ? -0.473 -19.844 -13.586 1 85.81 187 TYR A N 1
ATOM 1509 C CA . TYR A 1 187 ? -0.299 -20.891 -14.578 1 85.81 187 TYR A CA 1
ATOM 1510 C C . TYR A 1 187 ? -1.594 -21.156 -15.336 1 85.81 187 TYR A C 1
ATOM 1512 O O . TYR A 1 187 ? -1.639 -22 -16.234 1 85.81 187 TYR A O 1
ATOM 1520 N N . SER A 1 188 ? -2.568 -20.453 -15.031 1 80.5 188 SER A N 1
ATOM 1521 C CA . SER A 1 188 ? -3.869 -20.688 -15.656 1 80.5 188 SER A CA 1
ATOM 1522 C C . SER A 1 188 ? -4.008 -19.875 -16.938 1 80.5 188 SER A C 1
ATOM 1524 O O . SER A 1 188 ? -3.344 -18.859 -17.125 1 80.5 188 SER A O 1
ATOM 1526 N N . MET B 1 1 ? 29.312 3.342 14.836 1 60.88 1 MET B N 1
ATOM 1527 C CA . MET B 1 1 ? 28.609 3.85 13.664 1 60.88 1 MET B CA 1
ATOM 1528 C C . MET B 1 1 ? 29.172 5.207 13.234 1 60.88 1 MET B C 1
ATOM 1530 O O . MET B 1 1 ? 29.406 6.074 14.078 1 60.88 1 MET B O 1
ATOM 1534 N N . ASP B 1 2 ? 29.641 5.25 12.047 1 83.94 2 ASP B N 1
ATOM 1535 C CA . ASP B 1 2 ? 30.203 6.527 11.625 1 83.94 2 ASP B CA 1
ATOM 1536 C C . ASP B 1 2 ? 29.125 7.602 11.516 1 83.94 2 ASP B C 1
ATOM 1538 O O . ASP B 1 2 ? 27.922 7.293 11.547 1 83.94 2 ASP B O 1
ATOM 1542 N N . THR B 1 3 ? 29.438 8.828 11.734 1 87.38 3 THR B N 1
ATOM 1543 C CA . THR B 1 3 ? 28.578 10 11.766 1 87.38 3 THR B CA 1
ATOM 1544 C C . THR B 1 3 ? 27.594 9.977 10.602 1 87.38 3 THR B C 1
ATOM 1546 O O . THR B 1 3 ? 26.406 10.234 10.789 1 87.38 3 THR B O 1
ATOM 1549 N N . ARG B 1 4 ? 28.031 9.508 9.531 1 91.25 4 ARG B N 1
ATOM 1550 C CA . ARG B 1 4 ? 27.203 9.477 8.336 1 91.25 4 ARG B CA 1
ATOM 1551 C C . ARG B 1 4 ? 26.062 8.469 8.492 1 91.25 4 ARG B C 1
ATOM 1553 O O . ARG B 1 4 ? 24.906 8.797 8.227 1 91.25 4 ARG B O 1
ATOM 1560 N N . GLY B 1 5 ? 26.391 7.309 8.977 1 91.75 5 GLY B N 1
ATOM 1561 C CA . GLY B 1 5 ? 25.406 6.27 9.211 1 91.75 5 GLY B CA 1
ATOM 1562 C C . GLY B 1 5 ? 24.391 6.648 10.273 1 91.75 5 GLY B C 1
ATOM 1563 O O . GLY B 1 5 ? 23.203 6.352 10.125 1 91.75 5 GLY B O 1
ATOM 1564 N N . ALA B 1 6 ? 24.859 7.328 11.203 1 92.31 6 ALA B N 1
ATOM 1565 C CA . ALA B 1 6 ? 23.969 7.766 12.281 1 92.31 6 ALA B CA 1
ATOM 1566 C C . ALA B 1 6 ? 22.953 8.789 11.781 1 92.31 6 ALA B C 1
ATOM 1568 O O . ALA B 1 6 ? 21.781 8.75 12.164 1 92.31 6 ALA B O 1
ATOM 1569 N N . ILE B 1 7 ? 23.422 9.664 10.938 1 94.88 7 ILE B N 1
ATOM 1570 C CA . ILE B 1 7 ? 22.547 10.68 10.375 1 94.88 7 ILE B CA 1
ATOM 1571 C C . ILE B 1 7 ? 21.453 10.008 9.547 1 94.88 7 ILE B C 1
ATOM 1573 O O . ILE B 1 7 ? 20.266 10.344 9.68 1 94.88 7 ILE B O 1
ATOM 1577 N N . ILE B 1 8 ? 21.875 9.031 8.82 1 95.12 8 ILE B N 1
ATOM 1578 C CA . ILE B 1 8 ? 20.938 8.312 7.961 1 95.12 8 ILE B CA 1
ATOM 1579 C C . ILE B 1 8 ? 19.906 7.57 8.82 1 95.12 8 ILE B C 1
ATOM 1581 O O . ILE B 1 8 ? 18.719 7.602 8.539 1 95.12 8 ILE B O 1
ATOM 1585 N N . ASP B 1 9 ? 20.359 7.016 9.891 1 94.38 9 ASP B N 1
ATOM 1586 C CA . ASP B 1 9 ? 19.484 6.273 10.789 1 94.38 9 ASP B CA 1
ATOM 1587 C C . ASP B 1 9 ? 18.438 7.191 11.414 1 94.38 9 ASP B C 1
ATOM 1589 O O . ASP B 1 9 ? 17.25 6.836 11.484 1 94.38 9 ASP B O 1
ATOM 1593 N N . HIS B 1 10 ? 18.844 8.32 11.766 1 95 10 HIS B N 1
ATOM 1594 C CA . HIS B 1 10 ? 17.922 9.281 12.359 1 95 10 HIS B CA 1
ATOM 1595 C C . HIS B 1 10 ? 16.953 9.828 11.312 1 95 10 HIS B C 1
ATOM 1597 O O . HIS B 1 10 ? 15.773 10.016 11.602 1 95 10 HIS B O 1
ATOM 1603 N N . ALA B 1 11 ? 17.469 10.055 10.148 1 95.12 11 ALA B N 1
ATOM 1604 C CA . ALA B 1 11 ? 16.656 10.602 9.07 1 95.12 11 ALA B CA 1
ATOM 1605 C C . ALA B 1 11 ? 15.531 9.641 8.703 1 95.12 11 ALA B C 1
ATOM 1607 O O . ALA B 1 11 ? 14.375 10.055 8.555 1 95.12 11 ALA B O 1
ATOM 1608 N N . VAL B 1 12 ? 15.844 8.375 8.617 1 94.12 12 VAL B N 1
ATOM 1609 C CA . VAL B 1 12 ? 14.844 7.395 8.227 1 94.12 12 VAL B CA 1
ATOM 1610 C C . VAL B 1 12 ? 13.711 7.375 9.25 1 94.12 12 VAL B C 1
ATOM 1612 O O . VAL B 1 12 ? 12.531 7.336 8.883 1 94.12 12 VAL B O 1
ATOM 1615 N N . ARG B 1 13 ? 14.062 7.449 10.461 1 92.94 13 ARG B N 1
ATOM 1616 C CA . ARG B 1 13 ? 13.07 7.418 11.531 1 92.94 13 ARG B CA 1
ATOM 1617 C C . ARG B 1 13 ? 12.18 8.656 11.492 1 92.94 13 ARG B C 1
ATOM 1619 O O . ARG B 1 13 ? 10.961 8.562 11.664 1 92.94 13 ARG B O 1
ATOM 1626 N N . LEU B 1 14 ? 12.781 9.734 11.203 1 91.88 14 LEU B N 1
ATOM 1627 C CA . LEU B 1 14 ? 12.031 10.984 11.141 1 91.88 14 LEU B CA 1
ATOM 1628 C C . LEU B 1 14 ? 11.125 11.016 9.914 1 91.88 14 LEU B C 1
ATOM 1630 O O . LEU B 1 14 ? 9.945 11.352 10.016 1 91.88 14 LEU B O 1
ATOM 1634 N N . PHE B 1 15 ? 11.641 10.617 8.781 1 90.19 15 PHE B N 1
ATOM 1635 C CA . PHE B 1 15 ? 10.844 10.578 7.559 1 90.19 15 PHE B CA 1
ATOM 1636 C C . PHE B 1 15 ? 9.688 9.602 7.703 1 90.19 15 PHE B C 1
ATOM 1638 O O . PHE B 1 15 ? 8.578 9.867 7.23 1 90.19 15 PHE B O 1
ATOM 1645 N N . ALA B 1 16 ? 9.969 8.539 8.367 1 87.81 16 ALA B N 1
ATOM 1646 C CA . ALA B 1 16 ? 8.945 7.516 8.547 1 87.81 16 ALA B CA 1
ATOM 1647 C C . ALA B 1 16 ? 7.848 8.008 9.492 1 87.81 16 ALA B C 1
ATOM 1649 O O . ALA B 1 16 ? 6.676 7.652 9.328 1 87.81 16 ALA B O 1
ATOM 1650 N N . ALA B 1 17 ? 8.203 8.805 10.375 1 83.25 17 ALA B N 1
ATOM 1651 C CA . ALA B 1 17 ? 7.273 9.25 11.414 1 83.25 17 ALA B CA 1
ATOM 1652 C C . ALA B 1 17 ? 6.391 10.383 10.898 1 83.25 17 ALA B C 1
ATOM 1654 O O . ALA B 1 17 ? 5.195 10.43 11.203 1 83.25 17 ALA B O 1
ATOM 1655 N N . ARG B 1 18 ? 6.973 11.273 10.055 1 80.31 18 ARG B N 1
ATOM 1656 C CA . ARG B 1 18 ? 6.219 12.484 9.773 1 80.31 18 ARG B CA 1
ATOM 1657 C C . ARG B 1 18 ? 6.164 12.758 8.273 1 80.31 18 ARG B C 1
ATOM 1659 O O . ARG B 1 18 ? 5.477 13.68 7.828 1 80.31 18 ARG B O 1
ATOM 1666 N N . GLY B 1 19 ? 6.812 11.883 7.555 1 81.69 19 GLY B N 1
ATOM 1667 C CA . GLY B 1 19 ? 6.855 12.109 6.121 1 81.69 19 GLY B CA 1
ATOM 1668 C C . GLY B 1 19 ? 8.031 12.953 5.684 1 81.69 19 GLY B C 1
ATOM 1669 O O . GLY B 1 19 ? 8.562 13.742 6.465 1 81.69 19 GLY B O 1
ATOM 1670 N N . TYR B 1 20 ? 8.383 12.906 4.445 1 84.94 20 TYR B N 1
ATOM 1671 C CA . TYR B 1 20 ? 9.539 13.594 3.877 1 84.94 20 TYR B CA 1
ATOM 1672 C C . TYR B 1 20 ? 9.336 15.102 3.891 1 84.94 20 TYR B C 1
ATOM 1674 O O . TYR B 1 20 ? 10.234 15.852 4.297 1 84.94 20 TYR B O 1
ATOM 1682 N N . ASP B 1 21 ? 8.18 15.5 3.496 1 81.88 21 ASP B N 1
ATOM 1683 C CA . ASP B 1 21 ? 7.934 16.922 3.309 1 81.88 21 ASP B CA 1
ATOM 1684 C C . ASP B 1 21 ? 7.84 17.656 4.648 1 81.88 21 ASP B C 1
ATOM 1686 O O . ASP B 1 21 ? 8.203 18.828 4.758 1 81.88 21 ASP B O 1
ATOM 1690 N N . ALA B 1 22 ? 7.5 16.969 5.648 1 80.44 22 ALA B N 1
ATOM 1691 C CA . ALA B 1 22 ? 7.207 17.594 6.938 1 80.44 22 ALA B CA 1
ATOM 1692 C C . ALA B 1 22 ? 8.477 17.781 7.762 1 80.44 22 ALA B C 1
ATOM 1694 O O . ALA B 1 22 ? 8.508 18.562 8.711 1 80.44 22 ALA B O 1
ATOM 1695 N N . ILE B 1 23 ? 9.469 17.047 7.422 1 87.31 23 ILE B N 1
ATOM 1696 C CA . ILE B 1 23 ? 10.68 17.078 8.227 1 87.31 23 ILE B CA 1
ATOM 1697 C C . ILE B 1 23 ? 11.688 18.047 7.617 1 87.31 23 ILE B C 1
ATOM 1699 O O . ILE B 1 23 ? 11.945 18.016 6.41 1 87.31 23 ILE B O 1
ATOM 1703 N N . GLY B 1 24 ? 12.188 18.922 8.492 1 91.06 24 GLY B N 1
ATOM 1704 C CA . GLY B 1 24 ? 13.195 19.859 8.039 1 91.06 24 GLY B CA 1
ATOM 1705 C C . GLY B 1 24 ? 14.609 19.469 8.43 1 91.06 24 GLY B C 1
ATOM 1706 O O . GLY B 1 24 ? 14.805 18.531 9.203 1 91.06 24 GLY B O 1
ATOM 1707 N N . VAL B 1 25 ? 15.586 20.188 7.863 1 94.75 25 VAL B N 1
ATOM 1708 C CA . VAL B 1 25 ? 17 19.922 8.102 1 94.75 25 VAL B CA 1
ATOM 1709 C C . VAL B 1 25 ? 17.328 20.156 9.578 1 94.75 25 VAL B C 1
ATOM 1711 O O . VAL B 1 25 ? 18.078 19.375 10.18 1 94.75 25 VAL B O 1
ATOM 1714 N N . GLN B 1 26 ? 16.766 21.109 10.164 1 95.69 26 GLN B N 1
ATOM 1715 C CA . GLN B 1 26 ? 17.031 21.438 11.555 1 95.69 26 GLN B CA 1
ATOM 1716 C C . GLN B 1 26 ? 16.625 20.297 12.477 1 95.69 26 GLN B C 1
ATOM 1718 O O . GLN B 1 26 ? 17.359 19.938 13.398 1 95.69 26 GLN B O 1
ATOM 1723 N N . GLU B 1 27 ? 15.547 19.75 12.258 1 94.94 27 GLU B N 1
ATOM 1724 C CA . GLU B 1 27 ? 15.039 18.641 13.07 1 94.94 27 GLU B CA 1
ATOM 1725 C C . GLU B 1 27 ? 15.945 17.422 12.953 1 94.94 27 GLU B C 1
ATOM 1727 O O . GLU B 1 27 ? 16.188 16.719 13.938 1 94.94 27 GLU B O 1
ATOM 1732 N N . ILE B 1 28 ? 16.391 17.172 11.75 1 96.06 28 ILE B N 1
ATOM 1733 C CA . ILE B 1 28 ? 17.281 16.047 11.523 1 96.06 28 ILE B CA 1
ATOM 1734 C C . ILE B 1 28 ? 18.594 16.266 12.281 1 96.06 28 ILE B C 1
ATOM 1736 O O . ILE B 1 28 ? 19.094 15.352 12.945 1 96.06 28 ILE B O 1
ATOM 1740 N N . CYS B 1 29 ? 19.078 17.453 12.242 1 96.94 29 CYS B N 1
ATOM 1741 C CA . CYS B 1 29 ? 20.328 17.781 12.93 1 96.94 29 CYS B CA 1
ATOM 1742 C C . CYS B 1 29 ? 20.172 17.625 14.438 1 96.94 29 CYS B C 1
ATOM 1744 O O . CYS B 1 29 ? 21.047 17.062 15.094 1 96.94 29 CYS B O 1
ATOM 1746 N N . GLU B 1 30 ? 19.094 18.078 14.938 1 96.94 30 GLU B N 1
ATOM 1747 C CA . GLU B 1 30 ? 18.828 17.984 16.375 1 96.94 30 GLU B CA 1
ATOM 1748 C C . GLU B 1 30 ? 18.766 16.516 16.812 1 96.94 30 GLU B C 1
ATOM 1750 O O . GLU B 1 30 ? 19.344 16.141 17.828 1 96.94 30 GLU B O 1
ATOM 1755 N N . ALA B 1 31 ? 18.156 15.742 16.078 1 94.62 31 ALA B N 1
ATOM 1756 C CA . ALA B 1 31 ? 17.984 14.328 16.422 1 94.62 31 ALA B CA 1
ATOM 1757 C C . ALA B 1 31 ? 19.328 13.602 16.344 1 94.62 31 ALA B C 1
ATOM 1759 O O . ALA B 1 31 ? 19.594 12.695 17.141 1 94.62 31 ALA B O 1
ATOM 1760 N N . ALA B 1 32 ? 20.109 13.992 15.383 1 95.31 32 ALA B N 1
ATOM 1761 C CA . ALA B 1 32 ? 21.391 13.305 15.148 1 95.31 32 ALA B CA 1
ATOM 1762 C C . ALA B 1 32 ? 22.5 13.922 15.992 1 95.31 32 ALA B C 1
ATOM 1764 O O . ALA B 1 32 ? 23.609 13.391 16.031 1 95.31 32 ALA B O 1
ATOM 1765 N N . GLY B 1 33 ? 22.234 15.039 16.609 1 96.12 33 GLY B N 1
ATOM 1766 C CA . GLY B 1 33 ? 23.234 15.711 17.422 1 96.12 33 GLY B CA 1
ATOM 1767 C C . GLY B 1 33 ? 24.359 16.328 16.609 1 96.12 33 GLY B C 1
ATOM 1768 O O . GLY B 1 33 ? 25.516 16.25 17 1 96.12 33 GLY B O 1
ATOM 1769 N N . ILE B 1 34 ? 23.969 16.891 15.477 1 96.25 34 ILE B N 1
ATOM 1770 C CA . ILE B 1 34 ? 24.969 17.5 14.609 1 96.25 34 ILE B CA 1
ATOM 1771 C C . ILE B 1 34 ? 24.516 18.906 14.211 1 96.25 34 ILE B C 1
ATOM 1773 O O . ILE B 1 34 ? 23.391 19.312 14.516 1 96.25 34 ILE B O 1
ATOM 1777 N N . THR B 1 35 ? 25.438 19.562 13.516 1 95.69 35 THR B N 1
ATOM 1778 C CA . THR B 1 35 ? 25.141 20.906 13.031 1 95.69 35 THR B CA 1
ATOM 1779 C C . THR B 1 35 ? 24.75 20.875 11.555 1 95.69 35 THR B C 1
ATOM 1781 O O . THR B 1 35 ? 25.031 19.906 10.852 1 95.69 35 THR B O 1
ATOM 1784 N N . LYS B 1 36 ? 24.078 21.938 11.078 1 96.12 36 LYS B N 1
ATOM 1785 C CA . LYS B 1 36 ? 23.688 22.031 9.672 1 96.12 36 LYS B CA 1
ATOM 1786 C C . LYS B 1 36 ? 24.906 21.969 8.758 1 96.12 36 LYS B C 1
ATOM 1788 O O . LYS B 1 36 ? 24.891 21.25 7.754 1 96.12 36 LYS B O 1
ATOM 1793 N N . PRO B 1 37 ? 25.984 22.656 9.094 1 96.06 37 PRO B N 1
ATOM 1794 C CA . PRO B 1 37 ? 27.172 22.562 8.258 1 96.06 37 PRO B CA 1
ATOM 1795 C C . PRO B 1 37 ? 27.703 21.125 8.141 1 96.06 37 PRO B C 1
ATOM 1797 O O . PRO B 1 37 ? 28.141 20.719 7.066 1 96.06 37 PRO B O 1
ATOM 1800 N N . THR B 1 38 ? 27.625 20.438 9.18 1 95.62 38 THR B N 1
ATOM 1801 C CA . THR B 1 38 ? 28.062 19.047 9.164 1 95.62 38 THR B CA 1
ATOM 1802 C C . THR B 1 38 ? 27.203 18.219 8.211 1 95.62 38 THR B C 1
ATOM 1804 O O . THR B 1 38 ? 27.719 17.438 7.418 1 95.62 38 THR B O 1
ATOM 1807 N N . LEU B 1 39 ? 25.812 18.422 8.281 1 96.62 39 LEU B N 1
ATOM 1808 C CA . LEU B 1 39 ? 24.922 17.719 7.379 1 96.62 39 LEU B CA 1
ATOM 1809 C C . LEU B 1 39 ? 25.203 18.078 5.926 1 96.62 39 LEU B C 1
ATOM 1811 O O . LEU B 1 39 ? 25.266 17.188 5.066 1 96.62 39 LEU B O 1
ATOM 1815 N N . TYR B 1 40 ? 25.453 19.375 5.73 1 96.31 40 TYR B N 1
ATOM 1816 C CA . TYR B 1 40 ? 25.672 19.859 4.367 1 96.31 40 TYR B CA 1
ATOM 1817 C C . TYR B 1 40 ? 27 19.359 3.826 1 96.31 40 TYR B C 1
ATOM 1819 O O . TYR B 1 40 ? 27.141 19.109 2.625 1 96.31 40 TYR B O 1
ATOM 1827 N N . HIS B 1 41 ? 27.938 19.188 4.637 1 95.88 41 HIS B N 1
ATOM 1828 C CA . HIS B 1 41 ? 29.219 18.625 4.242 1 95.88 41 HIS B CA 1
ATOM 1829 C C . HIS B 1 41 ? 29.078 17.188 3.752 1 95.88 41 HIS B C 1
ATOM 1831 O O . HIS B 1 41 ? 29.656 16.812 2.736 1 95.88 41 HIS B O 1
ATOM 1837 N N . HIS B 1 42 ? 28.234 16.484 4.438 1 95.56 42 HIS B N 1
ATOM 1838 C CA . HIS B 1 42 ? 28.109 15.062 4.129 1 95.56 42 HIS B CA 1
ATOM 1839 C C . HIS B 1 42 ? 27.141 14.844 2.975 1 95.56 42 HIS B C 1
ATOM 1841 O O . HIS B 1 42 ? 27.328 13.938 2.158 1 95.56 42 HIS B O 1
ATOM 1847 N N . PHE B 1 43 ? 25.984 15.719 2.918 1 97 43 PHE B N 1
ATOM 1848 C CA . PHE B 1 43 ? 24.891 15.344 2.031 1 97 43 PHE B CA 1
ATOM 1849 C C . PHE B 1 43 ? 24.5 16.516 1.139 1 97 43 PHE B C 1
ATOM 1851 O O . PHE B 1 43 ? 23.719 16.344 0.192 1 97 43 PHE B O 1
ATOM 1858 N N . GLY B 1 44 ? 24.969 17.734 1.442 1 95.75 44 GLY B N 1
ATOM 1859 C CA . GLY B 1 44 ? 24.609 18.922 0.697 1 95.75 44 GLY B CA 1
ATOM 1860 C C . GLY B 1 44 ? 23.312 19.547 1.174 1 95.75 44 GLY B C 1
ATOM 1861 O O . GLY B 1 44 ? 23.281 20.734 1.537 1 95.75 44 GLY B O 1
ATOM 1862 N N . ASN B 1 45 ? 22.219 18.812 1.12 1 94.88 45 ASN B N 1
ATOM 1863 C CA . ASN B 1 45 ? 20.891 19.25 1.528 1 94.88 45 ASN B CA 1
ATOM 1864 C C . ASN B 1 45 ? 20 18.062 1.881 1 94.88 45 ASN B C 1
ATOM 1866 O O . ASN B 1 45 ? 20.469 16.922 1.94 1 94.88 45 ASN B O 1
ATOM 1870 N N . LYS B 1 46 ? 18.812 18.359 2.205 1 94.19 46 LYS B N 1
ATOM 1871 C CA . LYS B 1 46 ? 17.859 17.328 2.582 1 94.19 46 LYS B CA 1
ATOM 1872 C C . LYS B 1 46 ? 17.672 16.312 1.456 1 94.19 46 LYS B C 1
ATOM 1874 O O . LYS B 1 46 ? 17.609 15.109 1.703 1 94.19 46 LYS B O 1
ATOM 1879 N N . ARG B 1 47 ? 17.578 16.828 0.268 1 93.56 47 ARG B N 1
ATOM 1880 C CA . ARG B 1 47 ? 17.438 15.969 -0.899 1 93.56 47 ARG B CA 1
ATOM 1881 C C . ARG B 1 47 ? 18.625 15.023 -1.027 1 93.56 47 ARG B C 1
ATOM 1883 O O . ARG B 1 47 ? 18.453 13.82 -1.255 1 93.56 47 ARG B O 1
ATOM 1890 N N . GLY B 1 48 ? 19.719 15.539 -0.882 1 95 48 GLY B N 1
ATOM 1891 C CA . GLY B 1 48 ? 20.922 14.727 -0.936 1 95 48 GLY B CA 1
ATOM 1892 C C . GLY B 1 48 ? 20.969 13.672 0.151 1 95 48 GLY B C 1
ATOM 1893 O O . GLY B 1 48 ? 21.438 12.555 -0.085 1 95 48 GLY B O 1
ATOM 1894 N N . LEU B 1 49 ? 20.578 14.031 1.351 1 95.81 49 LEU B N 1
ATOM 1895 C CA . LEU B 1 49 ? 20.5 13.078 2.453 1 95.81 49 LEU B CA 1
ATOM 1896 C C . LEU B 1 49 ? 19.562 11.93 2.115 1 95.81 49 LEU B C 1
ATOM 1898 O O . LEU B 1 49 ? 19.891 10.766 2.324 1 95.81 49 LEU B O 1
ATOM 1902 N N . PHE B 1 50 ? 18.469 12.273 1.573 1 94.38 50 PHE B N 1
ATOM 1903 C CA . PHE B 1 50 ? 17.469 11.266 1.239 1 94.38 50 PHE B CA 1
ATOM 1904 C C . PHE B 1 50 ? 17.984 10.336 0.145 1 94.38 50 PHE B C 1
ATOM 1906 O O . PHE B 1 50 ? 17.828 9.117 0.231 1 94.38 50 PHE B O 1
ATOM 1913 N N . GLU B 1 51 ? 18.578 10.875 -0.845 1 93.69 51 GLU B N 1
ATOM 1914 C CA . GLU B 1 51 ? 19.141 10.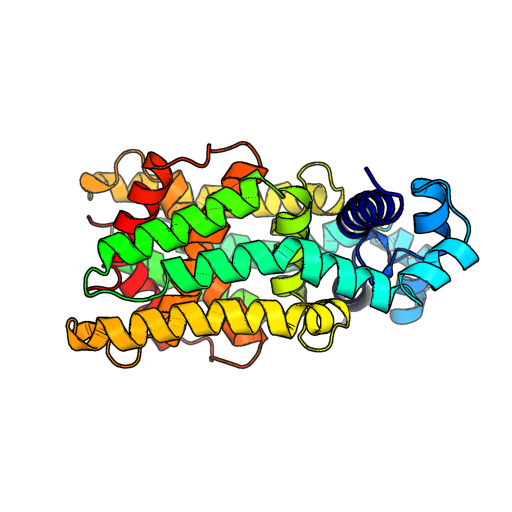086 -1.935 1 93.69 51 GLU B CA 1
ATOM 1915 C C . GLU B 1 51 ? 20.234 9.141 -1.429 1 93.69 51 GLU B C 1
ATOM 1917 O O . GLU B 1 51 ? 20.312 7.988 -1.852 1 93.69 51 GLU B O 1
ATOM 1922 N N . ALA B 1 52 ? 20.984 9.641 -0.577 1 94.5 52 ALA B N 1
ATOM 1923 C CA . ALA B 1 52 ? 22.031 8.82 0.022 1 94.5 52 ALA B CA 1
ATOM 1924 C C . ALA B 1 52 ? 21.438 7.676 0.835 1 94.5 52 ALA B C 1
ATOM 1926 O O . ALA B 1 52 ? 21.922 6.547 0.788 1 94.5 52 ALA B O 1
ATOM 1927 N N . LEU B 1 53 ? 20.453 7.988 1.583 1 95.19 53 LEU B N 1
ATOM 1928 C CA . LEU B 1 53 ? 19.734 6.996 2.371 1 95.19 53 LEU B CA 1
ATOM 1929 C C . LEU B 1 53 ? 19.203 5.871 1.483 1 95.19 53 LEU B C 1
ATOM 1931 O O . LEU B 1 53 ? 19.453 4.695 1.76 1 95.19 53 LEU B O 1
ATOM 1935 N N . ILE B 1 54 ? 18.578 6.211 0.398 1 93.88 54 ILE B N 1
ATOM 1936 C CA . ILE B 1 54 ? 18 5.238 -0.521 1 93.88 54 ILE B CA 1
ATOM 1937 C C . ILE B 1 54 ? 19.125 4.414 -1.166 1 93.88 54 ILE B C 1
ATOM 1939 O O . ILE B 1 54 ? 19.047 3.186 -1.213 1 93.88 54 ILE B O 1
ATOM 1943 N N . GLN B 1 55 ? 20.078 5.086 -1.604 1 93 55 GLN B N 1
ATOM 1944 C CA . GLN B 1 55 ? 21.188 4.398 -2.26 1 93 55 GLN B CA 1
ATOM 1945 C C . GLN B 1 55 ? 21.875 3.418 -1.312 1 93 55 GLN B C 1
ATOM 1947 O O . GLN B 1 55 ? 22.094 2.258 -1.663 1 93 55 GLN B O 1
ATOM 1952 N N . GLU B 1 56 ? 22.109 3.811 -0.154 1 93.62 56 GLU B N 1
ATOM 1953 C CA . GLU B 1 56 ? 22.891 3.006 0.785 1 93.62 56 GLU B CA 1
ATOM 1954 C C . GLU B 1 56 ? 22.047 1.874 1.369 1 93.62 56 GLU B C 1
ATOM 1956 O O . GLU B 1 56 ? 22.547 0.77 1.587 1 93.62 56 GLU B O 1
ATOM 1961 N N . ARG B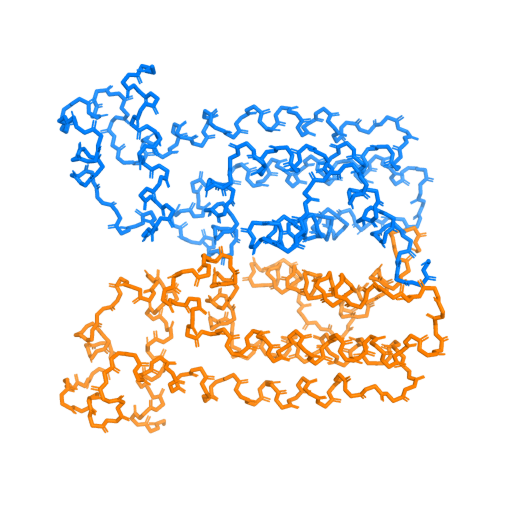 1 57 ? 20.828 2.168 1.626 1 95.12 57 ARG B N 1
ATOM 1962 C CA . ARG B 1 57 ? 20.016 1.187 2.334 1 95.12 57 ARG B CA 1
ATOM 1963 C C . ARG B 1 57 ? 19.266 0.289 1.355 1 95.12 57 ARG B C 1
ATOM 1965 O O . ARG B 1 57 ? 18.906 -0.845 1.688 1 95.12 57 ARG B O 1
ATOM 1972 N N . CYS B 1 58 ? 19.062 0.73 0.082 1 96.81 58 CYS B N 1
ATOM 1973 C CA . CYS B 1 58 ? 18.219 -0.02 -0.842 1 96.81 58 CYS B CA 1
ATOM 1974 C C . CYS B 1 58 ? 19.062 -0.729 -1.896 1 96.81 58 CYS B C 1
ATOM 1976 O O . CYS B 1 58 ? 18.641 -1.746 -2.451 1 96.81 58 CYS B O 1
ATOM 1978 N N . GLN B 1 59 ? 20.219 -0.244 -2.189 1 95.62 59 GLN B N 1
ATOM 1979 C CA . GLN B 1 59 ? 21.031 -0.79 -3.273 1 95.62 59 GLN B CA 1
ATOM 1980 C C . GLN B 1 59 ? 21.391 -2.25 -3.014 1 95.62 59 GLN B C 1
ATOM 1982 O O . GLN B 1 59 ? 21.312 -3.084 -3.918 1 95.62 59 GLN B O 1
ATOM 1987 N N . PRO B 1 60 ? 21.844 -2.57 -1.76 1 96.81 60 PRO B N 1
ATOM 1988 C CA . PRO B 1 60 ? 22.125 -3.982 -1.501 1 96.81 60 PRO B CA 1
ATOM 1989 C C . PRO B 1 60 ? 20.922 -4.891 -1.759 1 96.81 60 PRO B C 1
ATOM 1991 O O . PRO B 1 60 ? 21.078 -6 -2.275 1 96.81 60 PRO B O 1
ATOM 1994 N N . PHE B 1 61 ? 19.75 -4.457 -1.39 1 98.31 61 PHE B N 1
ATOM 1995 C CA . PHE B 1 61 ? 18.516 -5.195 -1.659 1 98.31 61 PHE B CA 1
ATOM 1996 C C . PHE B 1 61 ? 18.312 -5.371 -3.158 1 98.31 61 PHE B C 1
ATOM 1998 O O . PHE B 1 61 ? 17.969 -6.461 -3.621 1 98.31 61 PHE B O 1
ATOM 2005 N N . LEU B 1 62 ? 18.562 -4.328 -3.969 1 98.19 62 LEU B N 1
ATOM 2006 C CA . LEU B 1 62 ? 18.375 -4.391 -5.414 1 98.19 62 LEU B CA 1
ATOM 2007 C C . LEU B 1 62 ? 19.297 -5.43 -6.035 1 98.19 62 LEU B C 1
ATOM 2009 O O . LEU B 1 62 ? 18.906 -6.145 -6.961 1 98.19 62 LEU B O 1
ATOM 2013 N N . GLU B 1 63 ? 20.469 -5.5 -5.52 1 97.94 63 GLU B N 1
ATOM 2014 C CA . GLU B 1 63 ? 21.422 -6.484 -6.027 1 97.94 63 GLU B CA 1
ATOM 2015 C C . GLU B 1 63 ? 20.953 -7.906 -5.727 1 97.94 63 GLU B C 1
ATOM 2017 O O . GLU B 1 63 ? 21.047 -8.789 -6.586 1 97.94 63 GLU B O 1
ATOM 2022 N N . THR B 1 64 ? 20.469 -8.086 -4.512 1 98.25 64 THR B N 1
ATOM 2023 C CA . THR B 1 64 ? 19.938 -9.383 -4.125 1 98.25 64 THR B CA 1
ATOM 2024 C C . THR B 1 64 ? 18.719 -9.742 -4.98 1 98.25 64 THR B C 1
ATOM 2026 O O . THR B 1 64 ? 18.594 -10.875 -5.449 1 98.25 64 THR B O 1
ATOM 2029 N N . LEU B 1 65 ? 17.891 -8.758 -5.227 1 98.75 65 LEU B N 1
ATOM 2030 C CA . LEU B 1 65 ? 16.672 -8.969 -6.012 1 98.75 65 LEU B CA 1
ATOM 2031 C C . LEU B 1 65 ? 17.016 -9.312 -7.461 1 98.75 65 LEU B C 1
ATOM 2033 O O . LEU B 1 65 ? 16.406 -10.188 -8.062 1 98.75 65 LEU B O 1
ATOM 2037 N N . ARG B 1 66 ? 17.953 -8.594 -7.965 1 98.38 66 ARG B N 1
ATOM 2038 C CA . ARG B 1 66 ? 18.391 -8.852 -9.336 1 98.38 66 ARG B CA 1
ATOM 2039 C C . ARG B 1 66 ? 18.844 -10.305 -9.5 1 98.38 66 ARG B C 1
ATOM 2041 O O . ARG B 1 66 ? 18.469 -10.961 -10.469 1 98.38 66 ARG B O 1
ATOM 2048 N N . ARG B 1 67 ? 19.578 -10.805 -8.594 1 98.06 67 ARG B N 1
ATOM 2049 C CA . ARG B 1 67 ? 20.062 -12.18 -8.641 1 98.06 67 ARG B CA 1
ATOM 2050 C C . ARG B 1 67 ? 18.906 -13.172 -8.477 1 98.06 67 ARG B C 1
ATOM 2052 O O . ARG B 1 67 ? 18.844 -14.172 -9.188 1 98.06 67 ARG B O 1
ATOM 2059 N N . ALA B 1 68 ? 18.031 -12.852 -7.535 1 98.19 68 ALA B N 1
ATOM 2060 C CA . ALA B 1 68 ? 16.891 -13.719 -7.262 1 98.19 68 ALA B CA 1
ATOM 2061 C C . ALA B 1 68 ? 15.953 -13.812 -8.469 1 98.19 68 ALA B C 1
ATOM 2063 O O . ALA B 1 68 ? 15.375 -14.867 -8.742 1 98.19 68 ALA B O 1
ATOM 2064 N N . ALA B 1 69 ? 15.844 -12.703 -9.203 1 98.12 69 ALA B N 1
ATOM 2065 C CA . ALA B 1 69 ? 14.906 -12.602 -10.328 1 98.12 69 ALA B CA 1
ATOM 2066 C C . ALA B 1 69 ? 15.555 -13.07 -11.625 1 98.12 69 ALA B C 1
ATOM 2068 O O . ALA B 1 69 ? 14.898 -13.133 -12.664 1 98.12 69 ALA B O 1
ATOM 2069 N N . ASP B 1 70 ? 16.844 -13.336 -11.539 1 96.19 70 ASP B N 1
ATOM 2070 C CA . ASP B 1 70 ? 17.516 -13.875 -12.719 1 96.19 70 ASP B CA 1
ATOM 2071 C C . ASP B 1 70 ? 17.047 -15.289 -13.031 1 96.19 70 ASP B C 1
ATOM 2073 O O . ASP B 1 70 ? 17.5 -16.25 -12.422 1 96.19 70 ASP B O 1
ATOM 2077 N N . TYR B 1 71 ? 16.109 -15.383 -13.938 1 93.25 71 TYR B N 1
ATOM 2078 C CA . TYR B 1 71 ? 15.398 -16.625 -14.234 1 93.25 71 TYR B CA 1
ATOM 2079 C C . TYR B 1 71 ? 16.344 -17.688 -14.75 1 93.25 71 TYR B C 1
ATOM 2081 O O . TYR B 1 71 ? 17.125 -17.453 -15.68 1 93.25 71 TYR B O 1
ATOM 2089 N N . ALA B 1 72 ? 16.25 -18.844 -14.141 1 91.19 72 ALA B N 1
ATOM 2090 C CA . ALA B 1 72 ? 17.125 -19.953 -14.508 1 91.19 72 ALA B CA 1
ATOM 2091 C C . ALA B 1 72 ? 16.312 -21.188 -14.883 1 91.19 72 ALA B C 1
ATOM 2093 O O . ALA B 1 72 ? 16.719 -22.312 -14.578 1 91.19 72 ALA B O 1
ATOM 2094 N N . GLY B 1 73 ? 15.148 -21.062 -15.375 1 92.44 73 GLY B N 1
ATOM 2095 C CA . GLY B 1 73 ? 14.375 -22.172 -15.906 1 92.44 73 GLY B CA 1
ATOM 2096 C C . GLY B 1 73 ? 13.5 -22.844 -14.859 1 92.44 73 GLY B C 1
ATOM 2097 O O . GLY B 1 73 ? 12.875 -23.875 -15.141 1 92.44 73 GLY B O 1
ATOM 2098 N N . ASP B 1 74 ? 13.461 -22.312 -13.672 1 94.75 74 ASP B N 1
ATOM 2099 C CA . ASP B 1 74 ? 12.672 -22.844 -12.562 1 94.75 74 ASP B CA 1
ATOM 2100 C C . ASP B 1 74 ? 11.867 -21.734 -11.883 1 94.75 74 ASP B C 1
ATOM 2102 O O . ASP B 1 74 ? 12.336 -21.109 -10.93 1 94.75 74 ASP B O 1
ATOM 2106 N N . LEU B 1 75 ? 10.688 -21.547 -12.375 1 94.62 75 LEU B N 1
ATOM 2107 C CA . LEU B 1 75 ? 9.891 -20.406 -11.938 1 94.62 75 LEU B CA 1
ATOM 2108 C C . LEU B 1 75 ? 9.547 -20.516 -10.461 1 94.62 75 LEU B C 1
ATOM 2110 O O . LEU B 1 75 ? 9.68 -19.547 -9.711 1 94.62 75 LEU B O 1
ATOM 2114 N N . PRO B 1 76 ? 9.148 -21.719 -9.953 1 95.19 76 PRO B N 1
ATOM 2115 C CA . PRO B 1 76 ? 8.898 -21.844 -8.516 1 95.19 76 PRO B CA 1
ATOM 2116 C C . PRO B 1 76 ? 10.102 -21.438 -7.664 1 95.19 76 PRO B C 1
ATOM 2118 O O . PRO B 1 76 ? 9.938 -20.75 -6.652 1 95.19 76 PRO B O 1
ATOM 2121 N N . ARG B 1 77 ? 11.242 -21.797 -8.062 1 96 77 ARG B N 1
ATOM 2122 C CA . ARG B 1 77 ? 12.453 -21.438 -7.324 1 96 77 ARG B CA 1
ATOM 2123 C C . ARG B 1 77 ? 12.695 -19.922 -7.375 1 96 77 ARG B C 1
ATOM 2125 O O . ARG B 1 77 ? 13.016 -19.312 -6.359 1 96 77 ARG B O 1
ATOM 2132 N N . SER B 1 78 ? 12.547 -19.312 -8.555 1 97.25 78 SER B N 1
ATOM 2133 C CA . SER B 1 78 ? 12.719 -17.859 -8.695 1 97.25 78 SER B CA 1
ATOM 2134 C C . SER B 1 78 ? 11.719 -17.094 -7.836 1 97.25 78 SER B C 1
ATOM 2136 O O . SER B 1 78 ? 12.078 -16.125 -7.172 1 97.25 78 SER B O 1
ATOM 2138 N N . LEU B 1 79 ? 10.484 -17.562 -7.852 1 98.06 79 LEU B N 1
ATOM 2139 C CA . LEU B 1 79 ? 9.445 -16.922 -7.051 1 98.06 79 LEU B CA 1
ATOM 2140 C C . LEU B 1 79 ? 9.789 -16.984 -5.566 1 98.06 79 LEU B C 1
ATOM 2142 O O . LEU B 1 79 ? 9.641 -16 -4.848 1 98.06 79 LEU B O 1
ATOM 2146 N N . GLN B 1 80 ? 10.266 -18.094 -5.141 1 97.75 80 GLN B N 1
ATOM 2147 C CA . GLN B 1 80 ? 10.656 -18.266 -3.742 1 97.75 80 GLN B CA 1
ATOM 2148 C C . GLN B 1 80 ? 11.82 -17.344 -3.383 1 97.75 80 GLN B C 1
ATOM 2150 O O . GLN B 1 80 ? 11.789 -16.672 -2.346 1 97.75 80 GLN B O 1
ATOM 2155 N N . GLN B 1 81 ? 12.852 -17.266 -4.199 1 98.12 81 GLN B N 1
ATOM 2156 C CA . GLN B 1 81 ? 14.031 -16.453 -3.938 1 98.12 81 GLN B CA 1
ATOM 2157 C C . GLN B 1 81 ? 13.688 -14.961 -3.932 1 98.12 81 GLN B C 1
ATOM 2159 O O . GLN B 1 81 ? 14.188 -14.203 -3.102 1 98.12 81 GLN B O 1
ATOM 2164 N N . VAL B 1 82 ? 12.852 -14.586 -4.832 1 98.75 82 VAL B N 1
ATOM 2165 C CA . VAL B 1 82 ? 12.391 -13.203 -4.891 1 98.75 82 VAL B CA 1
ATOM 2166 C C . VAL B 1 82 ? 11.633 -12.852 -3.609 1 98.75 82 VAL B C 1
ATOM 2168 O O . VAL B 1 82 ? 11.906 -11.828 -2.984 1 98.75 82 VAL B O 1
ATOM 2171 N N . THR B 1 83 ? 10.711 -13.719 -3.217 1 98.81 83 THR B N 1
ATOM 2172 C CA . THR B 1 83 ? 9.922 -13.484 -2.012 1 98.81 83 THR B CA 1
ATOM 2173 C C . THR B 1 83 ? 10.82 -13.383 -0.787 1 98.81 83 THR B C 1
ATOM 2175 O O . THR B 1 83 ? 10.68 -12.469 0.023 1 98.81 83 THR B O 1
ATOM 2178 N N . LEU B 1 84 ? 11.773 -14.242 -0.702 1 98.69 84 LEU B N 1
ATOM 2179 C CA . LEU B 1 84 ? 12.68 -14.258 0.442 1 98.69 84 LEU B CA 1
ATOM 2180 C C . LEU B 1 84 ? 13.562 -13.016 0.451 1 98.69 84 LEU B C 1
ATOM 2182 O O . LEU B 1 84 ? 13.914 -12.5 1.518 1 98.69 84 LEU B O 1
ATOM 2186 N N . ALA B 1 85 ? 13.945 -12.523 -0.729 1 98.75 85 ALA B N 1
ATOM 2187 C CA . ALA B 1 85 ? 14.711 -11.289 -0.808 1 98.75 85 ALA B CA 1
ATOM 2188 C C . ALA B 1 85 ? 13.93 -10.117 -0.209 1 98.75 85 ALA B C 1
ATOM 2190 O O . ALA B 1 85 ? 14.484 -9.328 0.562 1 98.75 85 ALA B O 1
ATOM 2191 N N . TYR B 1 86 ? 12.672 -10.016 -0.516 1 98.81 86 TYR B N 1
ATOM 2192 C CA . TYR B 1 86 ? 11.828 -8.961 0.037 1 98.81 86 TYR B CA 1
ATOM 2193 C C . TYR B 1 86 ? 11.633 -9.148 1.536 1 98.81 86 TYR B C 1
ATOM 2195 O O . TYR B 1 86 ? 11.688 -8.188 2.303 1 98.81 86 TYR B O 1
ATOM 2203 N N . PHE B 1 87 ? 11.375 -10.422 1.932 1 98.81 87 PHE B N 1
ATOM 2204 C CA . PHE B 1 87 ? 11.188 -10.711 3.35 1 98.81 87 PHE B CA 1
ATOM 2205 C C . PHE B 1 87 ? 12.422 -10.305 4.148 1 98.81 87 PHE B C 1
ATOM 2207 O O . PHE B 1 87 ? 12.305 -9.68 5.207 1 98.81 87 PHE B O 1
ATOM 2214 N N . GLU B 1 88 ? 13.539 -10.602 3.662 1 98.44 88 GLU B N 1
ATOM 2215 C CA . GLU B 1 88 ? 14.789 -10.266 4.348 1 98.44 88 GLU B CA 1
ATOM 2216 C C . GLU B 1 88 ? 14.984 -8.75 4.43 1 98.44 88 GLU B C 1
ATOM 2218 O O . GLU B 1 88 ? 15.391 -8.227 5.465 1 98.44 88 GLU B O 1
ATOM 2223 N N . PHE B 1 89 ? 14.727 -8.094 3.369 1 98.56 89 PHE B N 1
ATOM 2224 C CA . PHE B 1 89 ? 14.828 -6.641 3.365 1 98.56 89 PHE B CA 1
ATOM 2225 C C . PHE B 1 89 ? 13.891 -6.031 4.406 1 98.56 89 PHE B C 1
ATOM 2227 O O . PHE B 1 89 ? 14.297 -5.16 5.176 1 98.56 89 PHE B O 1
ATOM 2234 N N . ALA B 1 90 ? 12.688 -6.508 4.445 1 98.44 90 ALA B N 1
ATOM 2235 C CA . ALA B 1 90 ? 11.695 -6.008 5.395 1 98.44 90 ALA B CA 1
ATOM 2236 C C . ALA B 1 90 ? 12.117 -6.289 6.832 1 98.44 90 ALA B C 1
ATOM 2238 O O . ALA B 1 90 ? 11.898 -5.469 7.723 1 98.44 90 ALA B O 1
ATOM 2239 N N . ARG B 1 91 ? 12.688 -7.434 7.043 1 97.69 91 ARG B N 1
ATOM 2240 C CA . ARG B 1 91 ? 13.156 -7.793 8.375 1 97.69 91 ARG B CA 1
ATOM 2241 C C . ARG B 1 91 ? 14.305 -6.895 8.812 1 97.69 91 ARG B C 1
ATOM 2243 O O . ARG B 1 91 ? 14.352 -6.449 9.961 1 97.69 91 ARG B O 1
ATOM 2250 N N . ARG B 1 92 ? 15.156 -6.621 7.918 1 96.56 92 ARG B N 1
ATOM 2251 C CA . ARG B 1 92 ? 16.359 -5.852 8.219 1 96.56 92 ARG B CA 1
ATOM 2252 C C . ARG B 1 92 ? 16.047 -4.367 8.359 1 96.56 92 ARG B C 1
ATOM 2254 O O . ARG B 1 92 ? 16.656 -3.668 9.172 1 96.56 92 ARG B O 1
ATOM 2261 N N . GLU B 1 93 ? 15.117 -3.941 7.516 1 97.06 93 GLU B N 1
ATOM 2262 C CA . GLU B 1 93 ? 14.789 -2.52 7.453 1 97.06 93 GLU B CA 1
ATOM 2263 C C . GLU B 1 93 ? 13.289 -2.289 7.602 1 97.06 93 GLU B C 1
ATOM 2265 O O . GLU B 1 93 ? 12.656 -1.717 6.711 1 97.06 93 GLU B O 1
ATOM 2270 N N . PRO B 1 94 ? 12.742 -2.631 8.742 1 96.38 94 PRO B N 1
ATOM 2271 C CA . PRO B 1 94 ? 11.289 -2.559 8.867 1 96.38 94 PRO B CA 1
ATOM 2272 C C . PRO B 1 94 ? 10.758 -1.128 8.781 1 96.38 94 PRO B C 1
ATOM 2274 O O . PRO B 1 94 ? 9.703 -0.891 8.18 1 96.38 94 PRO B O 1
ATOM 2277 N N . ILE B 1 95 ? 11.477 -0.174 9.289 1 94.62 95 ILE B N 1
ATOM 2278 C CA . ILE B 1 95 ? 11.031 1.216 9.281 1 94.62 95 ILE B CA 1
ATOM 2279 C C . ILE B 1 95 ? 11.125 1.777 7.867 1 94.62 95 ILE B C 1
ATOM 2281 O O . ILE B 1 95 ? 10.164 2.381 7.371 1 94.62 95 ILE B O 1
ATOM 2285 N N . LEU B 1 96 ? 12.227 1.537 7.238 1 95.5 96 LEU B N 1
ATOM 2286 C CA . LEU B 1 96 ? 12.422 2.016 5.871 1 95.5 96 LEU B CA 1
ATOM 2287 C C . LEU B 1 96 ? 11.43 1.353 4.922 1 95.5 96 LEU B C 1
ATOM 2289 O O . LEU B 1 96 ? 10.875 2.012 4.035 1 95.5 96 LEU B O 1
ATOM 2293 N N . TYR B 1 97 ? 11.18 0.059 5.109 1 96.75 97 TYR B N 1
ATOM 2294 C CA . TYR B 1 97 ? 10.258 -0.65 4.227 1 96.75 97 TYR B CA 1
ATOM 2295 C C . TYR B 1 97 ? 8.867 -0.045 4.293 1 96.75 97 TYR B C 1
ATOM 2297 O O . TYR B 1 97 ? 8.219 0.155 3.262 1 96.75 97 TYR B O 1
ATOM 2305 N N . ARG B 1 98 ? 8.414 0.236 5.457 1 94 98 ARG B N 1
ATOM 2306 C CA . ARG B 1 98 ? 7.102 0.854 5.621 1 94 98 ARG B CA 1
ATOM 2307 C C . ARG B 1 98 ? 7.047 2.217 4.938 1 94 98 ARG B C 1
ATOM 2309 O O . ARG B 1 98 ? 6.055 2.555 4.289 1 94 98 ARG B O 1
ATOM 2316 N N . LEU B 1 99 ? 8.109 2.982 5.109 1 92.38 99 LEU B N 1
ATOM 2317 C CA . LEU B 1 99 ? 8.188 4.281 4.449 1 92.38 99 LEU B CA 1
ATOM 2318 C C . LEU B 1 99 ? 8.086 4.133 2.936 1 92.38 99 LEU B C 1
ATOM 2320 O O . LEU B 1 99 ? 7.355 4.879 2.283 1 92.38 99 LEU B O 1
ATOM 2324 N N . LEU B 1 100 ? 8.75 3.141 2.398 1 94.12 100 LEU B N 1
ATOM 2325 C CA . LEU B 1 100 ? 8.766 2.908 0.958 1 94.12 100 LEU B CA 1
ATOM 2326 C C . LEU B 1 100 ? 7.387 2.469 0.466 1 94.12 100 LEU B C 1
ATOM 2328 O O . LEU B 1 100 ? 6.969 2.84 -0.633 1 94.12 100 LEU B O 1
ATOM 2332 N N . LEU B 1 101 ? 6.695 1.688 1.258 1 92.69 101 LEU B N 1
ATOM 2333 C CA . LEU B 1 101 ? 5.336 1.279 0.915 1 92.69 101 LEU B CA 1
ATOM 2334 C C . LEU B 1 101 ? 4.406 2.486 0.848 1 92.69 101 LEU B C 1
ATOM 2336 O O . LEU B 1 101 ? 3.592 2.596 -0.071 1 92.69 101 LEU B O 1
ATOM 2340 N N . MET B 1 102 ? 4.539 3.355 1.743 1 88.94 102 MET B N 1
ATOM 2341 C CA . MET B 1 102 ? 3.719 4.562 1.739 1 88.94 102 MET B CA 1
ATOM 2342 C C . MET B 1 102 ? 3.996 5.406 0.5 1 88.94 102 MET B C 1
ATOM 2344 O O . MET B 1 102 ? 3.07 5.945 -0.11 1 88.94 102 MET B O 1
ATOM 2348 N N . PHE B 1 103 ? 5.277 5.438 0.104 1 88.25 103 PHE B N 1
ATOM 2349 C CA . PHE B 1 103 ? 5.668 6.219 -1.062 1 88.25 103 PHE B CA 1
ATOM 2350 C C . PHE B 1 103 ? 5.098 5.609 -2.338 1 88.25 103 PHE B C 1
ATOM 2352 O O . PHE B 1 103 ? 4.836 6.324 -3.309 1 88.25 103 PHE B O 1
ATOM 2359 N N . TRP B 1 104 ? 4.883 4.359 -2.277 1 86.38 104 TRP B N 1
ATOM 2360 C CA . TRP B 1 104 ? 4.387 3.631 -3.441 1 86.38 104 TRP B CA 1
ATOM 2361 C C . TRP B 1 104 ? 3.004 4.129 -3.848 1 86.38 104 TRP B C 1
ATOM 2363 O O . TRP B 1 104 ? 2.666 4.141 -5.035 1 86.38 104 TRP B O 1
ATOM 2373 N N . PHE B 1 105 ? 2.316 4.648 -2.914 1 85.69 105 PHE B N 1
ATOM 2374 C CA . PHE B 1 105 ? 0.926 5.004 -3.17 1 85.69 105 PHE B CA 1
ATOM 2375 C C . PHE B 1 105 ? 0.775 6.516 -3.324 1 85.69 105 PHE B C 1
ATOM 2377 O O . PHE B 1 105 ? -0.334 7.016 -3.516 1 85.69 105 PHE B O 1
ATOM 2384 N N . MET B 1 106 ? 1.875 7.23 -3.295 1 86.44 106 MET B N 1
ATOM 2385 C CA . MET B 1 106 ? 1.845 8.664 -3.559 1 86.44 106 MET B CA 1
ATOM 2386 C C . MET B 1 106 ? 1.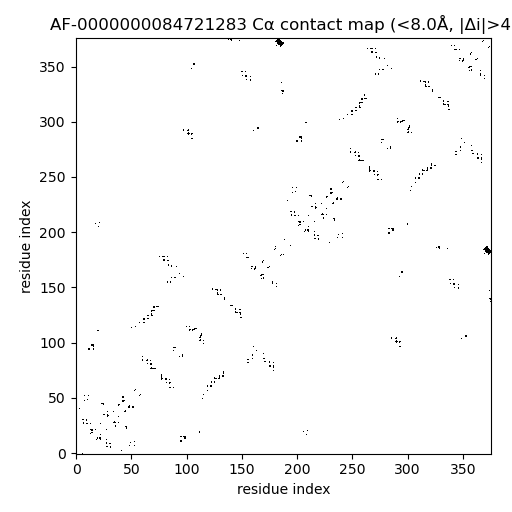641 8.945 -5.043 1 86.44 106 MET B C 1
ATOM 2388 O O . MET B 1 106 ? 1.728 8.031 -5.867 1 86.44 106 MET B O 1
ATOM 2392 N N . ARG B 1 107 ? 1.353 10.172 -5.332 1 86.19 107 ARG B N 1
ATOM 2393 C CA . ARG B 1 107 ? 1.2 10.578 -6.727 1 86.19 107 ARG B CA 1
ATOM 2394 C C . ARG B 1 107 ? 2.555 10.656 -7.426 1 86.19 107 ARG B C 1
ATOM 2396 O O . ARG B 1 107 ? 3.547 11.062 -6.82 1 86.19 107 ARG B O 1
ATOM 2403 N N . PRO B 1 108 ? 2.508 10.344 -8.656 1 86.5 108 PRO B N 1
ATOM 2404 C CA . PRO B 1 108 ? 3.764 10.469 -9.406 1 86.5 108 PRO B CA 1
ATOM 2405 C C . PRO B 1 108 ? 4.328 11.891 -9.375 1 86.5 108 PRO B C 1
ATOM 2407 O O . PRO B 1 108 ? 5.535 12.078 -9.531 1 86.5 108 PRO B O 1
ATOM 2410 N N . SER B 1 109 ? 3.502 12.844 -9.125 1 86 109 SER B N 1
ATOM 2411 C CA . SER B 1 109 ? 3.936 14.234 -9.109 1 86 109 SER B CA 1
ATOM 2412 C C . SER B 1 109 ? 4.555 14.617 -7.77 1 86 109 SER B C 1
ATOM 2414 O O . SER B 1 109 ? 5.191 15.664 -7.645 1 86 109 SER B O 1
ATOM 2416 N N . ASP B 1 110 ? 4.41 13.758 -6.758 1 85.31 110 ASP B N 1
ATOM 2417 C CA . ASP B 1 110 ? 4.969 14.047 -5.441 1 85.31 110 ASP B CA 1
ATOM 2418 C C . ASP B 1 110 ? 6.492 13.898 -5.445 1 85.31 110 ASP B C 1
ATOM 2420 O O . ASP B 1 110 ? 7.031 12.984 -6.07 1 85.31 110 ASP B O 1
ATOM 2424 N N . GLU B 1 111 ? 7.117 14.742 -4.699 1 82.62 111 GLU B N 1
ATOM 2425 C CA . GLU B 1 111 ? 8.578 14.734 -4.652 1 82.62 111 GLU B CA 1
ATOM 2426 C C . GLU B 1 111 ? 9.102 13.43 -4.078 1 82.62 111 GLU B C 1
ATOM 2428 O O . GLU B 1 111 ? 10.07 12.859 -4.598 1 82.62 111 GLU B O 1
ATOM 2433 N N . ALA B 1 112 ? 8.531 13.031 -3.051 1 83.44 112 ALA B N 1
ATOM 2434 C CA . ALA B 1 112 ? 8.984 11.805 -2.402 1 83.44 112 ALA B CA 1
ATOM 2435 C C . ALA B 1 112 ? 8.898 10.617 -3.357 1 83.44 112 ALA B C 1
ATOM 2437 O O . ALA B 1 112 ? 9.805 9.781 -3.396 1 83.44 112 ALA B O 1
ATOM 2438 N N . PHE B 1 113 ? 7.816 10.547 -4.133 1 86.62 113 PHE B N 1
ATOM 2439 C CA . PHE B 1 113 ? 7.664 9.5 -5.137 1 86.62 113 PHE B CA 1
ATOM 2440 C C . PHE B 1 113 ? 8.789 9.562 -6.164 1 86.62 113 PHE B C 1
ATOM 2442 O O . PHE B 1 113 ? 9.391 8.539 -6.5 1 86.62 113 PHE B O 1
ATOM 2449 N N . GLN B 1 114 ? 9.117 10.727 -6.578 1 88 114 GLN B N 1
ATOM 2450 C CA . GLN B 1 114 ? 10.125 10.922 -7.613 1 88 114 GLN B CA 1
ATOM 2451 C C . GLN B 1 114 ? 11.508 10.508 -7.113 1 88 114 GLN B C 1
ATOM 2453 O O . GLN B 1 114 ? 12.336 10.016 -7.887 1 88 114 GLN B O 1
ATOM 2458 N N . ARG B 1 115 ? 11.672 10.602 -5.91 1 87.31 115 ARG B N 1
ATOM 2459 C CA . ARG B 1 115 ? 12.984 10.32 -5.34 1 87.31 115 ARG B CA 1
ATOM 2460 C C . ARG B 1 115 ? 13.234 8.812 -5.27 1 87.31 115 ARG B C 1
ATOM 2462 O O . ARG B 1 115 ? 14.383 8.375 -5.254 1 87.31 115 ARG B O 1
ATOM 2469 N N . VAL B 1 116 ? 12.18 8.109 -5.234 1 92.19 116 VAL B N 1
ATOM 2470 C CA . VAL B 1 116 ? 12.352 6.664 -5.141 1 92.19 116 VAL B CA 1
ATOM 2471 C C . VAL B 1 116 ? 11.914 6.004 -6.445 1 92.19 116 VAL B C 1
ATOM 2473 O O . VAL B 1 116 ? 11.836 4.773 -6.527 1 92.19 116 VAL B O 1
ATOM 2476 N N . ALA B 1 117 ? 11.648 6.785 -7.461 1 91.69 117 ALA B N 1
ATOM 2477 C CA . ALA B 1 117 ? 11.094 6.293 -8.719 1 91.69 117 ALA B CA 1
ATOM 2478 C C . ALA B 1 117 ? 12.055 5.309 -9.391 1 91.69 117 ALA B C 1
ATOM 2480 O O . ALA B 1 117 ? 11.633 4.262 -9.883 1 91.69 117 ALA B O 1
ATOM 2481 N N . ASP B 1 118 ? 13.266 5.641 -9.344 1 92.69 118 ASP B N 1
ATOM 2482 C CA . ASP B 1 118 ? 14.258 4.766 -9.961 1 92.69 118 ASP B CA 1
ATOM 2483 C C . ASP B 1 118 ? 14.328 3.422 -9.242 1 92.69 118 ASP B C 1
ATOM 2485 O O . ASP B 1 118 ? 14.445 2.375 -9.883 1 92.69 118 ASP B O 1
ATOM 2489 N N . PHE B 1 119 ? 14.328 3.473 -7.973 1 94.94 119 PHE B N 1
ATOM 2490 C CA . PHE B 1 119 ? 14.328 2.264 -7.156 1 94.94 119 PHE B CA 1
ATOM 2491 C C . PHE B 1 119 ? 13.109 1.399 -7.465 1 94.94 119 PHE B C 1
ATOM 2493 O O . PHE B 1 119 ? 13.234 0.189 -7.66 1 94.94 119 PHE B O 1
ATOM 2500 N N . ASN B 1 120 ? 11.953 1.986 -7.52 1 93.88 120 ASN B N 1
ATOM 2501 C CA . ASN B 1 120 ? 10.711 1.285 -7.844 1 93.88 120 ASN B CA 1
ATOM 2502 C C . ASN B 1 120 ? 10.758 0.692 -9.25 1 93.88 120 ASN B C 1
ATOM 2504 O O . ASN B 1 120 ? 10.344 -0.451 -9.461 1 93.88 120 ASN B O 1
ATOM 2508 N N . GLU B 1 121 ? 11.219 1.457 -10.148 1 94.25 121 GLU B N 1
ATOM 2509 C CA . GLU B 1 121 ? 11.281 1.023 -11.539 1 94.25 121 GLU B CA 1
ATOM 2510 C C . GLU B 1 121 ? 12.219 -0.175 -11.703 1 94.25 121 GLU B C 1
ATOM 2512 O O . GLU B 1 121 ? 11.898 -1.122 -12.43 1 94.25 121 GLU B O 1
ATOM 2517 N N . LYS B 1 122 ? 13.336 -0.141 -11.078 1 96.94 122 LYS B N 1
ATOM 2518 C CA . LYS B 1 122 ? 14.281 -1.251 -11.156 1 96.94 122 LYS B CA 1
ATOM 2519 C C . LYS B 1 122 ? 13.656 -2.539 -10.617 1 96.94 122 LYS B C 1
ATOM 2521 O O . LYS B 1 122 ? 13.773 -3.594 -11.242 1 96.94 122 LYS B O 1
ATOM 2526 N N . GLN B 1 123 ? 13.031 -2.479 -9.445 1 97.62 123 GLN B N 1
ATOM 2527 C CA . GLN B 1 123 ? 12.352 -3.654 -8.914 1 97.62 123 GLN B CA 1
ATOM 2528 C C . GLN B 1 123 ? 11.359 -4.223 -9.922 1 97.62 123 GLN B C 1
ATOM 2530 O O . GLN B 1 123 ? 11.367 -5.426 -10.195 1 97.62 123 GLN B O 1
ATOM 2535 N N . HIS B 1 124 ? 10.547 -3.32 -10.438 1 96.06 124 HIS B N 1
ATOM 2536 C CA . HIS B 1 124 ? 9.516 -3.723 -11.391 1 96.06 124 HIS B CA 1
ATOM 2537 C C . HIS B 1 124 ? 10.133 -4.367 -12.633 1 96.06 124 HIS B C 1
ATOM 2539 O O . HIS B 1 124 ? 9.664 -5.402 -13.102 1 96.06 124 HIS B O 1
ATOM 2545 N N . GLN B 1 125 ? 11.164 -3.76 -13.102 1 97.25 125 GLN B N 1
ATOM 2546 C CA . GLN B 1 125 ? 11.828 -4.262 -14.297 1 97.25 125 GLN B CA 1
ATOM 2547 C C . GLN B 1 125 ? 12.414 -5.652 -14.062 1 97.25 125 GLN B C 1
ATOM 2549 O O . GLN B 1 125 ? 12.328 -6.52 -14.938 1 97.25 125 GLN B O 1
ATOM 2554 N N . PHE B 1 126 ? 13.039 -5.867 -12.938 1 98.44 126 PHE B N 1
ATOM 2555 C CA . PHE B 1 126 ? 13.586 -7.18 -12.617 1 98.44 126 PHE B CA 1
ATOM 2556 C C . PHE B 1 126 ? 12.5 -8.242 -12.656 1 98.44 126 PHE B C 1
ATOM 2558 O O . PHE B 1 126 ? 12.688 -9.32 -13.234 1 98.44 126 PHE B O 1
ATOM 2565 N N . LEU B 1 127 ? 11.359 -7.973 -12.102 1 98.31 127 LEU B N 1
ATOM 2566 C CA . LEU B 1 127 ? 10.273 -8.945 -12 1 98.31 127 LEU B CA 1
ATOM 2567 C C . LEU B 1 127 ? 9.625 -9.18 -13.367 1 98.31 127 LEU B C 1
ATOM 2569 O O . LEU B 1 127 ? 9.305 -10.312 -13.719 1 98.31 127 LEU B O 1
ATOM 2573 N N . VAL B 1 128 ? 9.414 -8.062 -14.125 1 97.5 128 VAL B N 1
ATOM 2574 C CA . VAL B 1 128 ? 8.836 -8.188 -15.461 1 97.5 128 VAL B CA 1
ATOM 2575 C C . VAL B 1 128 ? 9.742 -9.055 -16.328 1 97.5 128 VAL B C 1
ATOM 2577 O O . VAL B 1 128 ? 9.258 -9.938 -17.047 1 97.5 128 VAL B O 1
ATOM 2580 N N . GLU B 1 129 ? 11.008 -8.805 -16.25 1 97.31 129 GLU B N 1
ATOM 2581 C CA . GLU B 1 129 ? 11.969 -9.578 -17.031 1 97.31 129 GLU B CA 1
ATOM 2582 C C . GLU B 1 129 ? 11.969 -11.047 -16.625 1 97.31 129 GLU B C 1
ATOM 2584 O O . GLU B 1 129 ? 12.07 -11.938 -17.469 1 97.31 129 GLU B O 1
ATOM 2589 N N . MET B 1 130 ? 11.859 -11.328 -15.367 1 97.44 130 MET B N 1
ATOM 2590 C CA . MET B 1 130 ? 11.758 -12.695 -14.875 1 97.44 130 MET B CA 1
ATOM 2591 C C . MET B 1 130 ? 10.578 -13.422 -15.508 1 97.44 130 MET B C 1
ATOM 2593 O O . MET B 1 130 ? 10.719 -14.531 -16.016 1 97.44 130 MET B O 1
ATOM 2597 N N . PHE B 1 131 ? 9.422 -12.766 -15.555 1 96.94 131 PHE B N 1
ATOM 2598 C CA . PHE B 1 131 ? 8.227 -13.383 -16.109 1 96.94 131 PHE B CA 1
ATOM 2599 C C . PHE B 1 131 ? 8.32 -13.484 -17.625 1 96.94 131 PHE B C 1
ATOM 2601 O O . PHE B 1 131 ? 7.812 -14.43 -18.234 1 96.94 131 PHE B O 1
ATOM 2608 N N . ARG B 1 132 ? 8.961 -12.484 -18.234 1 95.75 132 ARG B N 1
ATOM 2609 C CA . ARG B 1 132 ? 9.18 -12.531 -19.672 1 95.75 132 ARG B CA 1
ATOM 2610 C C . ARG B 1 132 ? 9.992 -13.766 -20.062 1 95.75 132 ARG B C 1
ATOM 2612 O O . ARG B 1 132 ? 9.664 -14.453 -21.031 1 95.75 132 ARG B O 1
ATOM 2619 N N . GLU B 1 133 ? 11 -14.07 -19.328 1 95.19 133 GLU B N 1
ATOM 2620 C CA . GLU B 1 133 ? 11.828 -15.25 -19.578 1 95.19 133 GLU B CA 1
ATOM 2621 C C . GLU B 1 133 ? 11.062 -16.531 -19.281 1 95.19 133 GLU B C 1
ATOM 2623 O O . GLU B 1 133 ? 11.18 -17.516 -20 1 95.19 133 GLU B O 1
ATOM 2628 N N . ALA B 1 134 ? 10.336 -16.531 -18.234 1 93.88 134 ALA B N 1
ATOM 2629 C CA . ALA B 1 134 ? 9.594 -17.719 -17.812 1 93.88 134 ALA B CA 1
ATOM 2630 C C . ALA B 1 134 ? 8.523 -18.078 -18.844 1 93.88 134 ALA B C 1
ATOM 2632 O O . ALA B 1 134 ? 8.156 -19.25 -18.969 1 93.88 134 ALA B O 1
ATOM 2633 N N . GLN B 1 135 ? 7.984 -17.109 -19.516 1 91.31 135 GLN B N 1
ATOM 2634 C CA . GLN B 1 135 ? 6.898 -17.328 -20.453 1 91.31 135 GLN B CA 1
ATOM 2635 C C . GLN B 1 135 ? 7.34 -18.266 -21.578 1 91.31 135 GLN B C 1
ATOM 2637 O O . GLN B 1 135 ? 6.512 -18.938 -22.203 1 91.31 135 GLN B O 1
ATOM 2642 N N . LYS B 1 136 ? 8.578 -18.266 -21.844 1 88 136 LYS B N 1
ATOM 2643 C CA . LYS B 1 136 ? 9.094 -19.125 -22.906 1 88 136 LYS B CA 1
ATOM 2644 C C . LYS B 1 136 ? 8.758 -20.594 -22.641 1 88 136 LYS B C 1
ATOM 2646 O O . LYS B 1 136 ? 8.539 -21.359 -23.578 1 88 136 LYS B O 1
ATOM 2651 N N . GLY B 1 137 ? 8.578 -20.984 -21.375 1 83.88 137 GLY B N 1
ATOM 2652 C CA . GLY B 1 137 ? 8.234 -22.344 -20.984 1 83.88 137 GLY B CA 1
ATOM 2653 C C . GLY B 1 137 ? 6.812 -22.469 -20.469 1 83.88 137 GLY B C 1
ATOM 2654 O O . GLY B 1 137 ? 6.391 -23.547 -20.062 1 83.88 137 GLY B O 1
ATOM 2655 N N . HIS B 1 138 ? 6.113 -21.281 -20.484 1 84.56 138 HIS B N 1
ATOM 2656 C CA . HIS B 1 138 ? 4.75 -21.219 -19.969 1 84.56 138 HIS B CA 1
ATOM 2657 C C . HIS B 1 138 ? 3.861 -20.375 -20.859 1 84.56 138 HIS B C 1
ATOM 2659 O O . HIS B 1 138 ? 3.521 -19.234 -20.516 1 84.56 138 HIS B O 1
ATOM 2665 N N . GLY B 1 139 ? 3.414 -20.922 -21.922 1 77.75 139 GLY B N 1
ATOM 2666 C CA . GLY B 1 139 ? 2.676 -20.203 -22.938 1 77.75 139 GLY B CA 1
ATOM 2667 C C . GLY B 1 139 ? 1.449 -19.5 -22.406 1 77.75 139 GLY B C 1
ATOM 2668 O O . GLY B 1 139 ? 1.052 -18.453 -22.938 1 77.75 139 GLY B O 1
ATOM 2669 N N . ASN B 1 140 ? 0.855 -19.984 -21.391 1 79.5 140 ASN B N 1
ATOM 2670 C CA . ASN B 1 140 ? -0.362 -19.406 -20.828 1 79.5 140 ASN B CA 1
ATOM 2671 C C . ASN B 1 140 ? -0.086 -18.078 -20.141 1 79.5 140 ASN B C 1
ATOM 2673 O O . ASN B 1 140 ? -1.018 -17.359 -19.766 1 79.5 140 ASN B O 1
ATOM 2677 N N . MET B 1 141 ? 1.165 -17.672 -20.094 1 81.12 141 MET B N 1
ATOM 2678 C CA . MET B 1 141 ? 1.549 -16.438 -19.406 1 81.12 141 MET B CA 1
ATOM 2679 C C . MET B 1 141 ? 1.822 -15.32 -20.391 1 81.12 141 MET B C 1
ATOM 2681 O O . MET B 1 141 ? 2.158 -14.203 -20 1 81.12 141 MET B O 1
ATOM 2685 N N . LYS B 1 142 ? 1.59 -15.547 -21.641 1 84.38 142 LYS B N 1
ATOM 2686 C CA . LYS B 1 142 ? 1.975 -14.57 -22.656 1 84.38 142 LYS B CA 1
ATOM 2687 C C . LYS B 1 142 ? 1.19 -13.273 -22.5 1 84.38 142 LYS B C 1
ATOM 2689 O O . LYS B 1 142 ? -0.03 -13.297 -22.328 1 84.38 142 LYS B O 1
ATOM 2694 N N . GLY B 1 143 ? 1.936 -12.18 -22.484 1 87.25 143 GLY B N 1
ATOM 2695 C CA . GLY B 1 143 ? 1.336 -10.852 -22.484 1 87.25 143 GLY B CA 1
ATOM 2696 C C . GLY B 1 143 ? 0.869 -10.406 -21.125 1 87.25 143 GLY B C 1
ATOM 2697 O O . GLY B 1 143 ? 0.196 -9.383 -20.984 1 87.25 143 GLY B O 1
ATOM 2698 N N . ARG B 1 144 ? 1.273 -11.203 -20.031 1 91.94 144 ARG B N 1
ATOM 2699 C CA . ARG B 1 144 ? 0.735 -10.898 -18.719 1 91.94 144 ARG B CA 1
ATOM 2700 C C . ARG B 1 144 ? 1.848 -10.516 -17.75 1 91.94 144 ARG B C 1
ATOM 2702 O O . ARG B 1 144 ? 1.635 -10.477 -16.531 1 91.94 144 ARG B O 1
ATOM 2709 N N . GLN B 1 145 ? 3.059 -10.211 -18.281 1 94.38 145 GLN B N 1
ATOM 2710 C CA . GLN B 1 145 ? 4.238 -10.062 -17.438 1 94.38 145 GLN B CA 1
ATOM 2711 C C . GLN B 1 145 ? 4.098 -8.859 -16.516 1 94.38 145 GLN B C 1
ATOM 2713 O O . GLN B 1 145 ? 4.508 -8.906 -15.352 1 94.38 145 GLN B O 1
ATOM 2718 N N . GLN B 1 146 ? 3.477 -7.77 -17.031 1 94.19 146 GLN B N 1
ATOM 2719 C CA . GLN B 1 146 ? 3.311 -6.57 -16.219 1 94.19 146 GLN B CA 1
ATOM 2720 C C . GLN B 1 146 ? 2.363 -6.828 -15.055 1 94.19 146 GLN B C 1
ATOM 2722 O O . GLN B 1 146 ? 2.678 -6.496 -13.906 1 94.19 146 GLN B O 1
ATOM 2727 N N . ALA B 1 147 ? 1.262 -7.469 -15.359 1 93.69 147 ALA B N 1
ATOM 2728 C CA . ALA B 1 147 ? 0.275 -7.781 -14.328 1 93.69 147 ALA B CA 1
ATOM 2729 C C . ALA B 1 147 ? 0.824 -8.805 -13.336 1 93.69 147 ALA B C 1
ATOM 2731 O O . ALA B 1 147 ? 0.605 -8.68 -12.125 1 93.69 147 ALA B O 1
ATOM 2732 N N . GLN B 1 148 ? 1.529 -9.805 -13.852 1 95.94 148 GLN B N 1
ATOM 2733 C CA . GLN B 1 148 ? 2.105 -10.828 -12.984 1 95.94 148 GLN B CA 1
ATOM 2734 C C . GLN B 1 148 ? 3.141 -10.227 -12.039 1 95.94 148 GLN B C 1
ATOM 2736 O O . GLN B 1 148 ? 3.158 -10.547 -10.852 1 95.94 148 GLN B O 1
ATOM 2741 N N . ALA B 1 149 ? 3.982 -9.312 -12.578 1 97.56 149 ALA B N 1
ATOM 2742 C CA . ALA B 1 149 ? 4.977 -8.641 -11.742 1 97.56 149 ALA B CA 1
ATOM 2743 C C . ALA B 1 149 ? 4.309 -7.801 -10.664 1 97.56 149 ALA B C 1
ATOM 2745 O O . ALA B 1 149 ? 4.695 -7.863 -9.492 1 97.56 149 ALA B O 1
ATOM 2746 N N . ALA B 1 150 ? 3.287 -7.09 -11.031 1 96.44 150 ALA B N 1
ATOM 2747 C CA . ALA B 1 150 ? 2.594 -6.199 -10.109 1 96.44 150 ALA B CA 1
ATOM 2748 C C . ALA B 1 150 ? 1.872 -6.988 -9.023 1 96.44 150 ALA B C 1
ATOM 2750 O O . ALA B 1 150 ? 1.948 -6.645 -7.84 1 96.44 150 ALA B O 1
ATOM 2751 N N . THR B 1 151 ? 1.213 -8.023 -9.414 1 96.94 151 THR B N 1
ATOM 2752 C CA . THR B 1 151 ? 0.436 -8.789 -8.445 1 96.94 151 THR B CA 1
ATOM 2753 C C . THR B 1 151 ? 1.351 -9.625 -7.555 1 96.94 151 THR B C 1
ATOM 2755 O O . THR B 1 151 ? 1.039 -9.867 -6.387 1 96.94 151 THR B O 1
ATOM 2758 N N . LEU B 1 152 ? 2.529 -10.062 -8.078 1 98.25 152 LEU B N 1
ATOM 2759 C CA . LEU B 1 152 ? 3.518 -10.703 -7.219 1 98.25 152 LEU B CA 1
ATOM 2760 C C . LEU B 1 152 ? 3.973 -9.758 -6.109 1 98.25 152 LEU B C 1
ATOM 2762 O O . LEU B 1 152 ? 3.928 -10.109 -4.93 1 98.25 152 LEU B O 1
ATOM 2766 N N . LEU B 1 153 ? 4.355 -8.625 -6.543 1 97.69 153 LEU B N 1
ATOM 2767 C CA . LEU B 1 153 ? 4.82 -7.629 -5.578 1 97.69 153 LEU B CA 1
ATOM 2768 C C . LEU B 1 153 ? 3.711 -7.262 -4.598 1 97.69 153 LEU B C 1
ATOM 2770 O O . LEU B 1 153 ? 3.957 -7.137 -3.396 1 97.69 153 LEU B O 1
ATOM 2774 N N . GLY B 1 154 ? 2.504 -7.074 -5.102 1 96.5 154 GLY B N 1
ATOM 2775 C CA . GLY B 1 154 ? 1.365 -6.824 -4.23 1 96.5 154 GLY B CA 1
ATOM 2776 C C . GLY B 1 154 ? 1.156 -7.91 -3.193 1 96.5 154 GLY B C 1
ATOM 2777 O O . GLY B 1 154 ? 0.888 -7.617 -2.025 1 96.5 154 GLY B O 1
ATOM 2778 N N . THR B 1 155 ? 1.311 -9.141 -3.598 1 97.69 155 THR B N 1
ATOM 2779 C CA . THR B 1 155 ? 1.156 -10.273 -2.689 1 97.69 155 THR B CA 1
ATOM 2780 C C . THR B 1 155 ? 2.242 -10.258 -1.618 1 97.69 155 THR B C 1
ATOM 2782 O O . THR B 1 155 ? 1.948 -10.367 -0.426 1 97.69 155 THR B O 1
ATOM 2785 N N . ILE B 1 156 ? 3.441 -10.062 -2.051 1 98.44 156 ILE B N 1
ATOM 2786 C CA . ILE B 1 156 ? 4.57 -10.047 -1.128 1 98.44 156 ILE B CA 1
ATOM 2787 C C . ILE B 1 156 ? 4.395 -8.914 -0.118 1 98.44 156 ILE B C 1
ATOM 2789 O O . ILE B 1 156 ? 4.527 -9.125 1.09 1 98.44 156 ILE B O 1
ATOM 2793 N N . ASN B 1 157 ? 4.031 -7.777 -0.594 1 97.19 157 ASN B N 1
ATOM 2794 C CA . ASN B 1 157 ? 3.875 -6.613 0.273 1 97.19 157 ASN B CA 1
ATOM 2795 C C . ASN B 1 157 ? 2.721 -6.793 1.253 1 97.19 157 ASN B C 1
ATOM 2797 O O . ASN B 1 157 ? 2.777 -6.309 2.383 1 97.19 157 ASN B O 1
ATOM 2801 N N . THR B 1 158 ? 1.73 -7.469 0.819 1 96.44 158 THR B N 1
ATOM 2802 C CA . THR B 1 158 ? 0.618 -7.77 1.714 1 96.44 158 THR B CA 1
ATOM 2803 C C . THR B 1 158 ? 1.098 -8.562 2.924 1 96.44 158 THR B C 1
ATOM 2805 O O . THR B 1 158 ? 0.799 -8.211 4.066 1 96.44 158 THR B O 1
ATOM 2808 N N . TYR B 1 159 ? 1.87 -9.57 2.729 1 97.56 159 TYR B N 1
ATOM 2809 C CA . TYR B 1 159 ? 2.363 -10.383 3.83 1 97.56 159 TYR B CA 1
ATOM 2810 C C . TYR B 1 159 ? 3.363 -9.609 4.68 1 97.56 159 TYR B C 1
ATOM 2812 O O . TYR B 1 159 ? 3.422 -9.789 5.898 1 97.56 159 TYR B O 1
ATOM 2820 N N . ILE B 1 160 ? 4.109 -8.781 4.047 1 97.94 160 ILE B N 1
ATOM 2821 C CA . ILE B 1 160 ? 5.09 -8 4.789 1 97.94 160 ILE B CA 1
ATOM 2822 C C . ILE B 1 160 ? 4.371 -7.02 5.715 1 97.94 160 ILE B C 1
ATOM 2824 O O . ILE B 1 160 ? 4.746 -6.867 6.883 1 97.94 160 ILE B O 1
ATOM 2828 N N . VAL B 1 161 ? 3.332 -6.418 5.227 1 95.44 161 VAL B N 1
ATOM 2829 C CA . VAL B 1 161 ? 2.58 -5.488 6.066 1 95.44 161 VAL B CA 1
ATOM 2830 C C . VAL B 1 161 ? 1.93 -6.25 7.219 1 95.44 161 VAL B C 1
ATOM 2832 O O . VAL B 1 161 ? 1.909 -5.77 8.352 1 95.44 161 VAL B O 1
ATOM 2835 N N . MET B 1 162 ? 1.376 -7.398 6.926 1 94.88 162 MET B N 1
ATOM 2836 C CA . MET B 1 162 ? 0.824 -8.227 7.992 1 94.88 162 MET B CA 1
ATOM 2837 C C . MET B 1 162 ? 1.878 -8.523 9.055 1 94.88 162 MET B C 1
ATOM 2839 O O . MET B 1 162 ? 1.586 -8.484 10.25 1 94.88 162 MET B O 1
ATOM 2843 N N . SER B 1 163 ? 3.07 -8.742 8.648 1 97.38 163 SER B N 1
ATOM 2844 C CA . SER B 1 163 ? 4.16 -9.023 9.578 1 97.38 163 SER B CA 1
ATOM 2845 C C . SER B 1 163 ? 4.551 -7.77 10.359 1 97.38 163 SER B C 1
ATOM 2847 O O . SER B 1 163 ? 4.719 -7.824 11.578 1 97.38 163 SER B O 1
ATOM 2849 N N . LEU B 1 164 ? 4.664 -6.668 9.641 1 95.75 164 LEU B N 1
ATOM 2850 C CA . LEU B 1 164 ? 5.035 -5.414 10.281 1 95.75 164 LEU B CA 1
ATOM 2851 C C . LEU B 1 164 ? 4.012 -5.023 11.344 1 95.75 164 LEU B C 1
ATOM 2853 O O . LEU B 1 164 ? 4.359 -4.371 12.336 1 95.75 164 LEU B O 1
ATOM 2857 N N . ASN B 1 165 ? 2.809 -5.488 11.156 1 93.44 165 ASN B N 1
ATOM 2858 C CA . ASN B 1 165 ? 1.745 -5.191 12.102 1 93.44 165 ASN B CA 1
ATOM 2859 C C . ASN B 1 165 ? 1.626 -6.273 13.172 1 93.44 165 ASN B C 1
ATOM 2861 O O . ASN B 1 165 ? 0.73 -6.227 14.016 1 93.44 165 ASN B O 1
ATOM 2865 N N . GLY B 1 166 ? 2.438 -7.324 13.109 1 94.19 166 GLY B N 1
ATOM 2866 C CA . GLY B 1 166 ? 2.561 -8.297 14.18 1 94.19 166 GLY B CA 1
ATOM 2867 C C . GLY B 1 166 ? 1.668 -9.508 13.992 1 94.19 166 GLY B C 1
ATOM 2868 O O . GLY B 1 166 ? 1.462 -10.289 14.93 1 94.19 166 GLY B O 1
ATOM 2869 N N . HIS B 1 167 ? 1.158 -9.742 12.734 1 93.5 167 HIS B N 1
ATOM 2870 C CA . HIS B 1 167 ? 0.172 -10.805 12.539 1 93.5 167 HIS B CA 1
ATOM 2871 C C . HIS B 1 167 ? 0.838 -12.102 12.109 1 93.5 167 HIS B C 1
ATOM 2873 O O . HIS B 1 167 ? 0.307 -13.188 12.352 1 93.5 167 HIS B O 1
ATOM 2879 N N . VAL B 1 168 ? 1.956 -11.977 11.414 1 96.31 168 VAL B N 1
ATOM 2880 C CA . VAL B 1 168 ? 2.654 -13.164 10.938 1 96.31 168 VAL B CA 1
ATOM 2881 C C . VAL B 1 168 ? 4.164 -12.953 11.047 1 96.31 168 VAL B C 1
ATOM 2883 O O . VAL B 1 168 ? 4.629 -11.828 11.234 1 96.31 168 VAL B O 1
ATOM 2886 N N . GLU B 1 169 ? 4.84 -14.047 10.961 1 97.38 169 GLU B N 1
ATOM 2887 C CA . GLU B 1 169 ? 6.297 -14.008 10.906 1 97.38 169 GLU B CA 1
ATOM 2888 C C . GLU B 1 169 ? 6.812 -14.344 9.516 1 97.38 169 GLU B C 1
ATOM 2890 O O . GLU B 1 169 ? 6.379 -15.32 8.906 1 97.38 169 GLU B O 1
ATOM 2895 N N . LEU B 1 170 ? 7.711 -13.492 9.07 1 98.25 170 LEU B N 1
ATOM 2896 C CA . LEU B 1 170 ? 8.297 -13.742 7.754 1 98.25 170 LEU B CA 1
ATOM 2897 C C . LEU B 1 170 ? 9.312 -14.875 7.816 1 98.25 170 LEU B C 1
ATOM 2899 O O . LEU B 1 170 ? 10.375 -14.727 8.43 1 98.25 170 LEU B O 1
ATOM 2903 N N . ASN B 1 171 ? 8.969 -15.969 7.273 1 97.81 171 ASN B N 1
ATOM 2904 C CA . ASN B 1 171 ? 9.867 -17.109 7.207 1 97.81 171 ASN B CA 1
ATOM 2905 C C . ASN B 1 171 ? 9.68 -17.906 5.914 1 97.81 171 ASN B C 1
ATOM 2907 O O . ASN B 1 171 ? 8.859 -17.531 5.07 1 97.81 171 ASN B O 1
ATOM 2911 N N . GLU B 1 172 ? 10.477 -18.906 5.766 1 97.5 172 GLU B N 1
ATOM 2912 C CA . GLU B 1 172 ? 10.469 -19.688 4.531 1 97.5 172 GLU B CA 1
ATOM 2913 C C . GLU B 1 172 ? 9.125 -20.375 4.32 1 97.5 172 GLU B C 1
ATOM 2915 O O . GLU B 1 172 ? 8.656 -20.5 3.186 1 97.5 172 GLU B O 1
ATOM 2920 N N . HIS B 1 173 ? 8.555 -20.797 5.379 1 96.94 173 HIS B N 1
ATOM 2921 C CA . HIS B 1 173 ? 7.262 -21.453 5.285 1 96.94 173 HIS B CA 1
ATOM 2922 C C . HIS B 1 173 ? 6.191 -20.516 4.75 1 96.94 173 HIS B C 1
ATOM 2924 O O . HIS B 1 173 ? 5.438 -20.875 3.844 1 96.94 173 HIS B O 1
ATOM 2930 N N . LEU B 1 174 ? 6.133 -19.312 5.285 1 97.19 174 LEU B N 1
ATOM 2931 C CA . LEU B 1 174 ? 5.176 -18.312 4.82 1 97.19 174 LEU B CA 1
ATOM 2932 C C . LEU B 1 174 ? 5.422 -17.969 3.355 1 97.19 174 LEU B C 1
ATOM 2934 O O . LEU B 1 174 ? 4.477 -17.828 2.58 1 97.19 174 LEU B O 1
ATOM 2938 N N . ALA B 1 175 ? 6.727 -17.828 2.992 1 98 175 ALA B N 1
ATOM 2939 C CA . ALA B 1 175 ? 7.07 -17.547 1.603 1 98 175 ALA B CA 1
ATOM 2940 C C . ALA B 1 175 ? 6.539 -18.625 0.669 1 98 175 ALA B C 1
ATOM 2942 O O . ALA B 1 175 ? 5.984 -18.328 -0.39 1 98 175 ALA B O 1
ATOM 2943 N N . HIS B 1 176 ? 6.676 -19.844 1.079 1 96.94 176 HIS B N 1
ATOM 2944 C CA . HIS B 1 176 ? 6.191 -20.969 0.285 1 96.94 176 HIS B CA 1
ATOM 2945 C C . HIS B 1 176 ? 4.672 -20.922 0.132 1 96.94 176 HIS B C 1
ATOM 2947 O O . HIS B 1 176 ? 4.148 -21.156 -0.96 1 96.94 176 HIS B O 1
ATOM 2953 N N . GLN B 1 177 ? 4 -20.656 1.204 1 94.12 177 GLN B N 1
ATOM 2954 C CA . GLN B 1 177 ? 2.545 -20.562 1.168 1 94.12 177 GLN B CA 1
ATOM 2955 C C . GLN B 1 177 ? 2.086 -19.438 0.242 1 94.12 177 GLN B C 1
ATOM 2957 O O . GLN B 1 177 ? 1.157 -19.625 -0.548 1 94.12 177 GLN B O 1
ATOM 2962 N N . ALA B 1 178 ? 2.73 -18.297 0.352 1 96.19 178 ALA B N 1
ATOM 2963 C CA . ALA B 1 178 ? 2.398 -17.125 -0.472 1 96.19 178 ALA B CA 1
ATOM 2964 C C . ALA B 1 178 ? 2.602 -17.438 -1.954 1 96.19 178 ALA B C 1
ATOM 2966 O O . ALA B 1 178 ? 1.735 -17.141 -2.779 1 96.19 178 ALA B O 1
ATOM 2967 N N . MET B 1 179 ? 3.709 -18.094 -2.26 1 96.81 179 MET B N 1
ATOM 2968 C CA . MET B 1 179 ? 4.027 -18.359 -3.66 1 96.81 179 MET B CA 1
ATOM 2969 C C . MET B 1 179 ? 3.156 -19.484 -4.211 1 96.81 179 MET B C 1
ATOM 2971 O O . MET B 1 179 ? 2.799 -19.469 -5.391 1 96.81 179 MET B O 1
ATOM 2975 N N . HIS B 1 180 ? 2.771 -20.406 -3.357 1 95.44 180 HIS B N 1
ATOM 2976 C CA . HIS B 1 180 ? 1.847 -21.453 -3.789 1 95.44 180 HIS B CA 1
ATOM 2977 C C . HIS B 1 180 ? 0.499 -20.859 -4.191 1 95.44 180 HIS B C 1
ATOM 2979 O O . HIS B 1 180 ? -0.035 -21.188 -5.254 1 95.44 180 HIS B O 1
ATOM 2985 N N . GLN B 1 181 ? -0.035 -20.031 -3.361 1 94.62 181 GLN B N 1
ATOM 2986 C CA . GLN B 1 181 ? -1.304 -19.375 -3.68 1 94.62 181 GLN B CA 1
ATOM 2987 C C . GLN B 1 181 ? -1.183 -18.516 -4.934 1 94.62 181 GLN B C 1
ATOM 2989 O O . GLN B 1 181 ? -2.078 -18.516 -5.781 1 94.62 181 GLN B O 1
ATOM 2994 N N . PHE B 1 182 ? -0.088 -17.75 -5.039 1 97.06 182 PHE B N 1
ATOM 2995 C CA . PHE B 1 182 ? 0.139 -16.891 -6.199 1 97.06 182 PHE B C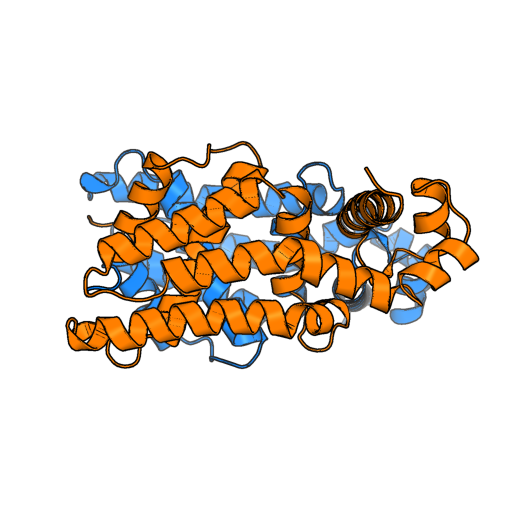A 1
ATOM 2996 C C . PHE B 1 182 ? 0.185 -17.719 -7.477 1 97.06 182 PHE B C 1
ATOM 2998 O O . PHE B 1 182 ? -0.379 -17.312 -8.5 1 97.06 182 PHE B O 1
ATOM 3005 N N . SER B 1 183 ? 0.819 -18.906 -7.395 1 95.5 183 SER B N 1
ATOM 3006 C CA . SER B 1 183 ? 1.079 -19.75 -8.555 1 95.5 183 SER B CA 1
ATOM 3007 C C . SER B 1 183 ? -0.163 -20.547 -8.945 1 95.5 183 SER B C 1
ATOM 3009 O O . SER B 1 183 ? -0.446 -20.719 -10.133 1 95.5 183 SER B O 1
ATOM 3011 N N . HIS B 1 184 ? -0.986 -21 -7.906 1 93.19 184 HIS B N 1
ATOM 3012 C CA . HIS B 1 184 ? -2.01 -21.984 -8.203 1 93.19 184 HIS B CA 1
ATOM 3013 C C . HIS B 1 184 ? -3.395 -21.484 -7.805 1 93.19 184 HIS B C 1
ATOM 3015 O O . HIS B 1 184 ? -4.395 -22.172 -8.031 1 93.19 184 HIS B O 1
ATOM 3021 N N . GLY B 1 185 ? -3.439 -20.328 -7.18 1 93.12 185 GLY B N 1
ATOM 3022 C CA . GLY B 1 185 ? -4.715 -19.719 -6.836 1 93.12 185 GLY B CA 1
ATOM 3023 C C . GLY B 1 185 ? -5.277 -20.219 -5.516 1 93.12 185 GLY B C 1
ATOM 3024 O O . GLY B 1 185 ? -4.605 -20.953 -4.785 1 93.12 185 GLY B O 1
ATOM 3025 N N . ILE B 1 186 ? -6.508 -19.844 -5.207 1 89.88 186 ILE B N 1
ATOM 3026 C CA . ILE B 1 186 ? -7.078 -20.078 -3.887 1 89.88 186 ILE B CA 1
ATOM 3027 C C . ILE B 1 186 ? -7.758 -21.438 -3.854 1 89.88 186 ILE B C 1
ATOM 3029 O O . ILE B 1 186 ? -8.109 -21.938 -2.783 1 89.88 186 ILE B O 1
ATOM 3033 N N . TYR B 1 187 ? -7.938 -22.016 -5.039 1 85.81 187 TYR B N 1
ATOM 3034 C CA . TYR B 1 187 ? -8.602 -23.312 -5.074 1 85.81 187 TYR B CA 1
ATOM 3035 C C . TYR B 1 187 ? -7.598 -24.453 -4.918 1 85.81 187 TYR B C 1
ATOM 3037 O O . TYR B 1 187 ? -7.977 -25.625 -4.895 1 85.81 187 TYR B O 1
ATOM 3045 N N . SER B 1 188 ? -6.414 -24.109 -4.801 1 80.44 188 SER B N 1
ATOM 3046 C CA . SER B 1 188 ? -5.379 -25.141 -4.727 1 80.44 188 SER B CA 1
ATOM 3047 C C . SER B 1 188 ? -5.168 -25.594 -3.289 1 80.44 188 SER B C 1
ATOM 3049 O O . SER B 1 188 ? -5.469 -24.875 -2.344 1 80.44 188 SER B O 1
#

Nearest PDB structures (foldseek):
  6o6n-assembly1_A  TM=7.586E-01  e=1.266E-06  Mycobacterium tuberculosis
  5gp9-assembly1_A  TM=7.784E-01  e=8.051E-06  Halalkalibacterium halodurans C-125
  3ppb-assembly1_B  TM=6.808E-01  e=1.154E-06  Shewanella loihica PV-4
  2gen-assembly1_A-2  TM=6.930E-01  e=8.432E-06  Pseudomonas aeruginosa PAO1
  5k7z-assembly2_C  TM=7.249E-01  e=1.402E-05  Myxococcus xanthus DK 1622

Solvent-accessible surface area (backbone atoms only — not comparable to full-atom values): 19965 Å² total; per-residue (Å²): 126,57,72,66,56,45,41,43,55,46,42,50,53,48,33,51,71,62,33,67,88,71,55,52,67,66,58,46,21,60,72,50,72,52,50,68,68,59,49,32,70,75,32,61,45,69,67,40,41,52,51,47,41,48,51,68,69,42,45,65,51,50,55,50,37,46,59,26,28,53,69,78,90,44,64,73,60,30,52,45,41,37,45,49,46,52,46,50,47,38,68,76,33,51,63,58,45,39,41,51,54,31,40,67,50,47,52,80,85,36,66,71,28,55,72,44,39,64,62,53,48,50,55,50,49,39,39,25,49,24,41,55,60,49,26,78,83,34,72,65,35,65,93,38,28,66,59,52,32,48,42,49,49,27,44,52,49,40,54,50,50,39,27,78,72,69,73,49,71,88,45,71,67,51,42,50,52,53,50,47,35,54,44,40,6,56,74,81,126,57,71,67,57,45,43,43,56,44,41,50,54,47,33,52,71,60,32,67,86,69,55,52,66,66,60,47,22,61,73,51,72,52,49,68,68,60,51,31,71,76,32,61,44,66,66,39,41,50,51,49,43,47,50,68,70,42,45,64,52,50,55,51,36,47,60,26,29,54,68,79,89,44,63,71,60,30,53,46,41,37,44,48,45,53,46,50,47,38,68,74,33,53,62,58,44,39,40,52,55,32,39,67,50,47,51,81,85,37,67,70,27,55,72,44,40,63,62,52,49,50,56,49,49,37,39,25,49,25,41,56,60,48,26,80,83,34,70,66,35,66,94,37,28,67,59,51,33,48,43,48,50,26,45,51,49,42,55,48,52,39,27,77,72,67,75,50,73,87,44,70,66,52,40,49,53,53,49,47,35,54,43,42,6,58,73,82

Radius of gyration: 21.69 Å; Cα contacts (8 Å, |Δi|>4): 394; chains: 2; bounding box: 55×58×40 Å

pLDDT: mean 93.54, std 5.36, range [60.75, 98.81]

Foldseek 3Di:
DPLLVLLLVLLLQVCLVQNLVVDALVNSCVSSVHDSVVVCVNQVGSLSSVLVSCCVLPVVLLVQLLVLLPADQDLLSSLLSNLVSVLVSCVVCVSNVSSVVVLVPDDCVDPSVVSCVVVVVSQQVSQLVSLVVNCVVPVVCPPCSNVLSVVSVVLSVVVSVCVSVPNDHDDSVVSSVSVCCSPPNPVD/DPLLVLLLVLLLQVCLVQNLVVDALVNSCVSSVHDSVVVCVNQVGSLSSVLVSCCVLPVVLLVQLLVLLPADQDLLSSLLSNLVSVLVSCVVCVSNVSSVVVLVPDDCVDPSVVSCVVVVVSQQVSQLVSLVVNCVVPVVCPPCSNVLSVVSVVLSVVVSVCVSVPNDHDDSVVSSVSVCCSPPNPVD

Secondary structure (DSSP, 8-state):
--HHHHHHHHHHHHHHHH-TTT--HHHHHHHHT--HHHHHHHHSSHHHHHHHHHHHHHHHHHHHHHHHHS--S-HHHHHHHHHHHHHHHHHH-HHHHHHHHHHHTS-TTSHHHHHTHHHHHHHHHHHHHHHHHHGGG-GGGTT-HHHHHHHHHHHHHHHHHHHHTTS----HHHHHHHHHHHHH-TT-/--HHHHHHHHHHHHHHHH-TTT--HHHHHHHHT--HHHHHHHHSSHHHHHHHHHHHHHHHHHHHHHHHHS--S-HHHHHHHHHHHHHHHHHH-HHHHHHHHHHHTS-TTSHHHHHTHHHHHHHHHHHHHHHHHHGGG-GGGTT-HHHHHHHHHHHHHHHHHHHHTTS----HHHHHHHHHHHHH-TT-

InterPro domains:
  IPR001647 DNA-binding HTH domain, TetR-type [PF00440] (7-53)
  IPR001647 DNA-binding HTH domain, TetR-type [PR00455] (7-20)
  IPR001647 DNA-binding HTH domain, TetR-type [PR00455] (28-51)
  IPR001647 DNA-binding HTH domain, TetR-type [PS50977] (1-61)
  IPR009057 Homedomain-like superfamily [SSF46689] (2-75)
  IPR036271 Tetracyclin repressor-like, C-terminal domain superfamily [SSF48498] (84-178)
  IPR050109 HTH-type, TetR-like transcriptional regulator [PTHR30055] (3-156)

Organism: Cystobacter fuscus (strain ATCC 25194 / DSM 2262 / NBRC 100088 / M29) (NCBI:txid1242864)